Protein AF-A0A1V2Q4L8-F1 (afdb_monomer)

Sequence (290 aa):
MDIRDDDAEQLREWSAQSGPRANRAAMVLMAADGMPLTEVARRLRTTRSTVTAWCNRYRDEGVDGLRDRPRQGRPRVIHDVELVLRTLITSPNGQAWRRWSTRSLAGEVGTSNGSVARVWRRWRYRSDAPGEFQLPLTPPIPARIVDVVGIHTGRHRLVAVRTTGDPTVPSRRLPVVRTDAAATFVARVLARHGSALHLIGADAEVYEEPEVRALLDANPRLRAHVVTPDFDWLDVTTLALGIAKATPSPRHQHAVVATVCQFVDALRRRTTPVTWVQDTACAIPARRSA

Secondary structure (DSSP, 8-state):
-PPPTTTHHHHHHHHTS-SHHHHHHHHHHHHHTT--HHHHHHHTTS-HHHHHHHHHHHHHHGGGGGS------------HHHHHHHHHH--GGG-TTSPPPHHHHHHHHTS-HHHHHHHHHHTT--SSSGGG---SEESPPSS-EEEEEEEEESSSEEEEEEETT------S------S-HHHHHHHHHHHHH-S-EEEEESSSHHHHSHHHHHHHHH-TTEEEEEE-TTS-HHHHHHHHHHHHT--S-HHHHHHHHHHHHHHHHHHHT--S-EEEE--TT--PPP----

Nearest PDB structures (foldseek):
  1pdn-assembly1_C  TM=4.663E-01  e=2.333E-02  Drosophila melanogaster
  2lvs-assembly1_A  TM=4.110E-01  e=4.623E-02  Hyperthermus butylicus DSM 5456
  7svw-assembly1_B  TM=2.483E-01  e=1.513E-03  [Scytonema hofmanni] UTEX 2349
  4yrv-assembly1_A  TM=3.565E-01  e=3.642E+00  Nostoc sp. PCC 7120 = FACHB-418

Solvent-accessible surface area (backbone atoms only — not comparable to full-atom values): 16649 Å² total; per-residue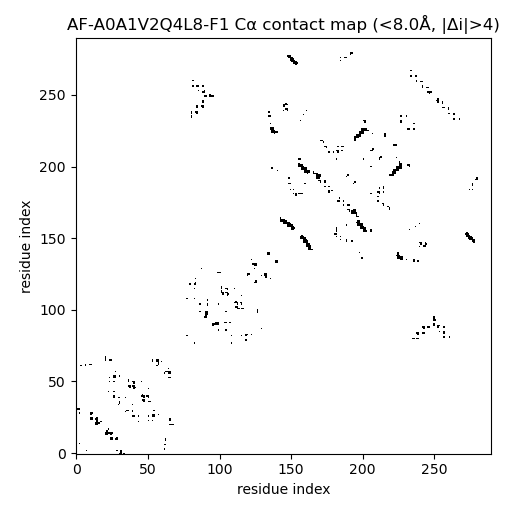 (Å²): 93,87,76,56,89,87,40,55,66,58,34,53,59,40,36,75,48,84,57,75,53,12,57,50,28,43,46,44,52,45,36,42,74,66,45,54,53,62,58,52,11,58,75,69,74,54,48,43,68,58,42,51,51,52,45,52,36,30,73,77,51,40,71,68,46,58,50,86,66,82,77,80,65,76,92,79,82,79,51,66,55,55,55,51,41,47,65,75,46,48,37,55,95,53,36,79,90,46,72,65,45,46,59,58,47,13,64,77,70,73,56,49,40,67,56,44,49,51,42,31,57,74,63,62,50,40,76,90,49,60,89,72,55,61,74,70,39,49,61,63,77,95,49,57,60,56,38,68,46,29,42,37,41,58,100,55,42,40,37,32,33,34,41,63,88,54,56,84,35,83,60,90,71,78,78,90,74,86,80,54,68,67,34,46,48,52,50,53,42,26,76,65,62,18,31,40,34,39,40,39,22,49,49,66,65,61,56,66,37,68,65,32,33,53,50,38,74,73,27,82,52,38,41,76,25,20,36,40,91,94,50,56,49,67,48,56,49,41,42,50,48,42,56,31,62,52,49,94,49,53,89,48,22,62,56,45,51,52,50,42,52,54,52,48,52,52,57,72,71,51,90,66,69,46,81,49,65,61,66,77,90,70,67,78,75,78,82,76,87,126

Foldseek 3Di:
DAADPVQVVVLVVLLPDDDQLVLLSQLQVCVNVVHDLCVSCVVSVHDSVVSVVSNVQCVVPNSVSSDDDDPPPDDDPPDLLLLVLCQQQAAQVRPPPHHDQLVSSCVVVVHHSVSSVVSCVLQVADSVCNVPRWAQKVVTDPFFWQDFFKWKDDPKTKTKTDGPPQDQAQQPDQPPDDDDPLLVLLSVQCNARNQQIEIEIQDCVSCVPPSNVVSCVSRVNYHYMYRDPSDGPLSSVLNSQSSNPRDSGNVCSVVSSVVSVVVSVVVVPDPDIDIDGDHPVPDPPPPDDD

Radius of gyration: 28.75 Å; Cα contacts (8 Å, |Δi|>4): 410; chains: 1; bounding box: 66×46×75 Å

Structure (mmCIF, N/CA/C/O backbone):
data_AF-A0A1V2Q4L8-F1
#
_entry.id   AF-A0A1V2Q4L8-F1
#
loop_
_atom_site.group_PDB
_atom_site.id
_atom_site.type_symbol
_atom_site.label_atom_id
_atom_site.label_alt_id
_atom_site.label_comp_id
_atom_site.label_asym_id
_atom_site.label_entity_id
_atom_site.label_seq_id
_atom_site.pdbx_PDB_ins_code
_atom_site.Cartn_x
_atom_site.Cartn_y
_atom_site.Cartn_z
_atom_site.occupancy
_atom_site.B_iso_or_equiv
_atom_site.auth_seq_id
_atom_site.auth_comp_id
_atom_site.auth_asym_id
_atom_site.auth_atom_id
_atom_site.pdbx_PDB_model_num
ATOM 1 N N . MET A 1 1 ? -44.729 -2.586 34.409 1.00 80.06 1 MET A N 1
ATOM 2 C CA . MET A 1 1 ? -44.150 -2.801 33.066 1.00 80.06 1 MET A CA 1
ATOM 3 C C . MET A 1 1 ? -44.604 -4.177 32.678 1.00 80.06 1 MET A C 1
ATOM 5 O O . MET A 1 1 ? -44.367 -5.079 33.466 1.00 80.06 1 MET A O 1
ATOM 9 N N . ASP A 1 2 ? -45.242 -4.328 31.528 1.00 85.62 2 ASP A N 1
ATOM 10 C CA . ASP A 1 2 ? -45.972 -5.563 31.259 1.00 85.62 2 ASP A CA 1
ATOM 11 C C . ASP A 1 2 ? -45.090 -6.559 30.503 1.00 85.62 2 ASP A C 1
ATOM 13 O O . ASP A 1 2 ? -44.264 -6.182 29.662 1.00 85.62 2 ASP A O 1
ATOM 17 N N . ILE A 1 3 ? -45.217 -7.832 30.867 1.00 88.19 3 ILE A N 1
ATOM 18 C CA . ILE A 1 3 ? -44.550 -8.947 30.196 1.00 88.19 3 ILE A CA 1
ATOM 19 C C . ILE A 1 3 ? -45.436 -9.362 29.018 1.00 88.19 3 ILE A C 1
ATOM 21 O O . ILE A 1 3 ? -46.650 -9.429 29.178 1.00 88.19 3 ILE A O 1
ATOM 25 N N . ARG A 1 4 ? -44.848 -9.606 27.839 1.00 87.69 4 ARG A N 1
ATOM 26 C CA . ARG A 1 4 ? -45.590 -10.116 26.680 1.00 87.69 4 ARG A CA 1
ATOM 27 C C . ARG A 1 4 ? -46.052 -11.539 26.996 1.00 87.69 4 ARG A C 1
ATOM 29 O O . ARG A 1 4 ? -45.279 -12.288 27.590 1.00 87.69 4 ARG A O 1
ATOM 36 N N . ASP A 1 5 ? -47.265 -11.909 26.600 1.00 77.75 5 ASP A N 1
ATOM 37 C CA . ASP A 1 5 ? -47.880 -13.182 27.011 1.00 77.75 5 ASP A CA 1
ATOM 38 C C . ASP A 1 5 ? -47.004 -14.411 26.684 1.00 77.75 5 ASP A C 1
ATOM 40 O O . ASP A 1 5 ? -46.882 -15.315 27.510 1.00 77.75 5 ASP A O 1
ATOM 44 N N . ASP A 1 6 ? -46.283 -14.380 25.557 1.00 84.75 6 ASP A N 1
ATOM 45 C CA . ASP A 1 6 ? -45.386 -15.459 25.108 1.00 84.75 6 ASP A CA 1
ATOM 46 C C . ASP A 1 6 ? -44.020 -15.501 25.836 1.00 84.75 6 ASP A C 1
ATOM 48 O O . ASP A 1 6 ? -43.299 -16.499 25.778 1.00 84.75 6 ASP A O 1
ATOM 52 N N . ASP A 1 7 ? -43.640 -14.434 26.548 1.00 89.44 7 ASP A N 1
ATOM 53 C CA . ASP A 1 7 ? -42.289 -14.259 27.105 1.00 89.44 7 ASP A CA 1
ATOM 54 C C . ASP A 1 7 ? -42.172 -14.753 28.562 1.00 89.44 7 ASP A C 1
ATOM 56 O O . ASP A 1 7 ? -41.069 -14.991 29.067 1.00 89.44 7 ASP A O 1
ATOM 60 N N . ALA A 1 8 ? -43.297 -14.913 29.268 1.00 87.62 8 ALA A N 1
ATOM 61 C CA . ALA A 1 8 ? -43.316 -15.137 30.715 1.00 87.62 8 ALA A CA 1
ATOM 62 C C . ALA A 1 8 ? -42.666 -16.463 31.146 1.00 87.62 8 ALA A C 1
ATOM 64 O O . ALA A 1 8 ? -41.944 -16.506 32.146 1.00 87.62 8 ALA A O 1
ATOM 65 N N . GLU A 1 9 ? -42.915 -17.551 30.417 1.00 88.69 9 GLU A N 1
ATOM 66 C CA . GLU A 1 9 ? -42.320 -18.862 30.705 1.00 88.69 9 GLU A CA 1
ATOM 67 C C . GLU A 1 9 ? -40.806 -18.849 30.454 1.00 88.69 9 GLU A C 1
ATOM 69 O O . GLU A 1 9 ? -40.021 -19.228 31.327 1.00 88.69 9 GLU A O 1
ATOM 74 N N . GLN A 1 10 ? -40.388 -18.286 29.318 1.00 90.50 10 GLN A N 1
ATOM 75 C CA . GLN A 1 10 ? -38.982 -18.189 28.934 1.00 90.50 10 GLN A CA 1
ATOM 76 C C . GLN A 1 10 ? -38.167 -17.305 29.893 1.00 90.50 10 GLN A C 1
ATOM 78 O O . GLN A 1 10 ? -37.035 -17.645 30.244 1.00 90.50 10 GLN A O 1
ATOM 83 N N . LEU A 1 11 ? -38.728 -16.188 30.370 1.00 92.50 11 LEU A N 1
ATOM 84 C CA . LEU A 1 11 ? -38.070 -15.339 31.366 1.00 92.50 11 LEU A CA 1
ATOM 85 C C . LEU A 1 11 ? -37.849 -16.079 32.690 1.00 92.50 11 LEU A C 1
ATOM 87 O O . LEU A 1 11 ? -36.770 -15.957 33.278 1.00 92.50 11 LEU A O 1
ATOM 91 N N . ARG A 1 12 ? -38.836 -16.859 33.154 1.00 92.31 12 ARG A N 1
ATOM 92 C CA . ARG A 1 12 ? -38.702 -17.669 34.376 1.00 92.31 12 ARG A CA 1
ATOM 93 C C . ARG A 1 12 ? -37.615 -18.722 34.211 1.00 92.31 12 ARG A C 1
ATOM 95 O O . ARG A 1 12 ? -36.722 -18.790 35.056 1.00 92.31 12 ARG A O 1
ATOM 102 N N . GLU A 1 13 ? -37.628 -19.453 33.098 1.00 91.06 13 GLU A N 1
ATOM 103 C CA . GLU A 1 13 ? -36.606 -20.449 32.768 1.00 91.06 13 GLU A CA 1
ATOM 104 C C . GLU A 1 13 ? -35.195 -19.836 32.751 1.00 91.06 13 GLU A C 1
ATOM 106 O O . GLU A 1 13 ? -34.271 -20.355 33.379 1.00 91.06 13 GLU A O 1
ATOM 111 N N . TRP A 1 14 ? -35.013 -18.695 32.080 1.00 92.12 14 TRP A N 1
ATOM 112 C CA . TRP A 1 14 ? -33.711 -18.032 32.000 1.00 92.12 14 TRP A CA 1
ATOM 113 C C . TRP A 1 14 ? -33.253 -17.486 33.347 1.00 92.12 14 TRP A C 1
ATOM 115 O O . TRP A 1 14 ? -32.060 -17.538 33.640 1.00 92.12 14 TRP A O 1
ATOM 125 N N . SER A 1 15 ? -34.174 -16.970 34.165 1.00 92.81 15 SER A N 1
ATOM 126 C CA . SER A 1 15 ? -33.858 -16.435 35.494 1.00 92.81 15 SER A CA 1
ATOM 127 C C . SER A 1 15 ? -33.392 -17.507 36.486 1.00 92.81 15 SER A C 1
ATOM 129 O O . SER A 1 15 ? -32.618 -17.193 37.386 1.00 92.81 15 SER A O 1
ATOM 131 N N . ALA A 1 16 ? -33.805 -18.765 36.294 1.00 89.62 16 ALA A N 1
ATOM 132 C CA . ALA A 1 16 ? -33.404 -19.899 37.128 1.00 89.62 16 ALA A CA 1
ATOM 133 C C . ALA A 1 16 ? -31.977 -20.404 36.830 1.00 89.62 16 ALA A C 1
ATOM 135 O O . ALA A 1 16 ? -31.420 -21.200 37.586 1.00 89.62 16 ALA A O 1
ATOM 136 N N . GLN A 1 17 ? -31.375 -19.954 35.726 1.00 88.19 17 GLN A N 1
ATOM 137 C CA . GLN A 1 17 ? -30.017 -20.317 35.322 1.00 88.19 17 GLN A CA 1
ATOM 138 C C . GLN A 1 17 ? -28.973 -19.405 35.989 1.00 88.19 17 GLN A C 1
ATOM 140 O O . GLN A 1 17 ? -29.285 -18.435 36.672 1.00 88.19 17 GLN A O 1
ATOM 145 N N . SER A 1 18 ? -27.689 -19.696 35.772 1.00 82.88 18 SER A N 1
ATOM 146 C CA . SER A 1 18 ? -26.585 -18.831 36.205 1.00 82.88 18 SER A CA 1
ATOM 147 C C . SER A 1 18 ? -26.053 -17.969 35.057 1.00 82.88 18 SER A C 1
ATOM 149 O O . SER A 1 18 ? -25.989 -18.404 33.909 1.00 82.88 18 SER A O 1
ATOM 151 N N . GLY A 1 19 ? -25.610 -16.748 35.372 1.00 85.75 19 GLY A N 1
ATOM 152 C CA . GLY A 1 19 ? -24.854 -15.890 34.455 1.00 85.75 19 GLY A CA 1
ATOM 153 C C . GLY A 1 19 ? -25.577 -14.619 33.984 1.00 85.75 19 GLY A C 1
ATOM 154 O O . GLY A 1 19 ? -26.663 -14.282 34.457 1.00 85.75 19 GLY A O 1
ATOM 155 N N . PRO A 1 20 ? -24.970 -13.864 33.047 1.00 85.25 20 PRO A N 1
ATOM 156 C CA . PRO A 1 20 ? -25.445 -12.533 32.665 1.00 85.25 20 PRO A CA 1
ATOM 157 C C . PRO A 1 20 ? -26.864 -12.504 32.089 1.00 85.25 20 PRO A C 1
ATOM 159 O O . PRO A 1 20 ? -27.596 -11.551 32.341 1.00 85.25 20 PRO A O 1
ATOM 162 N N . ARG A 1 21 ? -27.267 -13.538 31.340 1.00 91.12 21 ARG A N 1
ATOM 163 C CA . ARG A 1 21 ? -28.624 -13.655 30.782 1.00 91.12 21 ARG A CA 1
ATOM 164 C C . ARG A 1 21 ? -29.675 -13.875 31.873 1.00 91.12 21 ARG A C 1
ATOM 166 O O . ARG A 1 21 ? -30.724 -13.241 31.817 1.00 91.12 21 ARG A O 1
ATOM 173 N N . ALA A 1 22 ? -29.362 -14.684 32.884 1.00 92.12 22 ALA A N 1
ATOM 174 C CA . ALA A 1 22 ? -30.241 -14.899 34.031 1.00 92.12 22 ALA A CA 1
ATOM 175 C C . ALA A 1 22 ? -30.485 -13.598 34.803 1.00 92.12 22 ALA A C 1
ATOM 177 O O . ALA A 1 22 ? -31.629 -13.245 35.080 1.00 92.12 22 ALA A O 1
ATOM 178 N N . ASN A 1 23 ? -29.427 -12.809 35.027 1.00 92.44 23 ASN A N 1
ATOM 179 C CA . ASN A 1 23 ? -29.552 -11.490 35.652 1.00 92.44 23 ASN A CA 1
ATOM 180 C C . ASN A 1 23 ? -30.446 -10.540 34.841 1.00 92.44 23 ASN A C 1
ATOM 182 O O . ASN A 1 23 ? -31.226 -9.798 35.427 1.00 92.44 23 ASN A O 1
ATOM 186 N N . ARG A 1 24 ? -30.362 -10.552 33.504 1.00 95.69 24 ARG A N 1
ATOM 187 C CA . ARG A 1 24 ? -31.216 -9.717 32.637 1.00 95.69 24 ARG A CA 1
ATOM 188 C C . ARG A 1 24 ? -32.685 -10.138 32.700 1.00 95.69 24 ARG A C 1
ATOM 190 O O . ARG A 1 24 ? -33.546 -9.272 32.796 1.00 95.69 24 ARG A O 1
ATOM 197 N N . ALA A 1 25 ? -32.964 -11.442 32.685 1.00 95.06 25 ALA A N 1
ATOM 198 C CA . ALA A 1 25 ? -34.323 -11.963 32.835 1.00 95.06 25 ALA A CA 1
ATOM 199 C C . ALA A 1 25 ? -34.907 -11.611 34.215 1.00 95.06 25 ALA A C 1
ATOM 201 O O . ALA A 1 25 ? -36.023 -11.104 34.304 1.00 95.06 25 ALA A O 1
ATOM 202 N N . ALA A 1 26 ? -34.112 -11.763 35.280 1.00 94.62 26 ALA A N 1
ATOM 203 C CA . ALA A 1 26 ? -34.496 -11.372 36.634 1.00 94.62 26 ALA A CA 1
ATOM 204 C C . ALA A 1 26 ? -34.793 -9.866 36.760 1.00 94.62 26 ALA A C 1
ATOM 206 O O . ALA A 1 26 ? -35.733 -9.493 37.457 1.00 94.62 26 ALA A O 1
ATOM 207 N N . MET A 1 27 ? -34.044 -8.995 36.063 1.00 97.00 27 MET A N 1
ATOM 208 C CA . MET A 1 27 ? -34.338 -7.553 36.027 1.00 97.00 27 MET A CA 1
ATOM 209 C C . MET A 1 27 ? -35.746 -7.273 35.497 1.00 97.00 27 MET A C 1
ATOM 211 O O . MET A 1 27 ? -36.461 -6.469 36.089 1.00 97.00 27 MET A O 1
ATOM 215 N N . VAL A 1 28 ? -36.132 -7.927 34.395 1.00 96.38 28 VAL A N 1
ATOM 216 C CA . VAL A 1 28 ? -37.441 -7.733 33.756 1.00 96.38 28 VAL A CA 1
ATOM 217 C C . VAL A 1 28 ? -38.565 -8.280 34.630 1.00 96.38 28 VAL A C 1
ATOM 219 O O . VAL A 1 28 ? -39.537 -7.565 34.852 1.00 96.38 28 VAL A O 1
ATOM 222 N N . LEU A 1 29 ? -38.408 -9.488 35.185 1.00 95.31 29 LEU A N 1
ATOM 223 C CA . LEU A 1 29 ? -39.401 -10.098 36.079 1.00 95.31 29 LEU A CA 1
ATOM 224 C C . LEU A 1 29 ? -39.656 -9.232 37.320 1.00 95.31 29 LEU A C 1
ATOM 226 O O . LEU A 1 29 ? -40.792 -8.861 37.586 1.00 95.31 29 LEU A O 1
ATOM 230 N N . MET A 1 30 ? -38.600 -8.812 38.028 1.00 95.12 30 MET A N 1
ATOM 231 C CA . MET A 1 30 ? -38.765 -7.977 39.225 1.00 95.12 30 MET A CA 1
ATOM 232 C C . MET A 1 30 ? -39.378 -6.607 38.896 1.00 95.12 30 MET A C 1
ATOM 234 O O . MET A 1 30 ? -40.173 -6.084 39.673 1.00 95.12 30 MET A O 1
ATOM 238 N N . ALA A 1 31 ? -39.025 -6.012 37.751 1.00 94.31 31 ALA A N 1
ATOM 239 C CA . ALA A 1 31 ? -39.617 -4.748 37.314 1.00 94.31 31 ALA A CA 1
ATOM 240 C C . ALA A 1 31 ? -41.096 -4.898 36.906 1.00 94.31 31 ALA A C 1
ATOM 242 O O . ALA A 1 31 ? -41.872 -3.947 37.046 1.00 94.31 31 ALA A O 1
ATOM 243 N N . ALA A 1 32 ? -41.486 -6.069 36.397 1.00 93.62 32 ALA A N 1
ATOM 244 C CA . ALA A 1 32 ? -42.869 -6.398 36.075 1.00 93.62 32 ALA A CA 1
ATOM 245 C C . ALA A 1 32 ? -43.717 -6.625 37.332 1.00 93.62 32 ALA A C 1
ATOM 247 O O . ALA A 1 32 ? -44.829 -6.111 37.397 1.00 93.62 32 ALA A O 1
ATOM 248 N N . ASP A 1 33 ? -43.136 -7.228 38.373 1.00 92.62 33 ASP A N 1
ATOM 249 C CA . ASP A 1 33 ? -43.740 -7.385 39.708 1.00 92.62 33 ASP A CA 1
ATOM 250 C C . ASP A 1 33 ? -43.888 -6.053 40.481 1.00 92.62 33 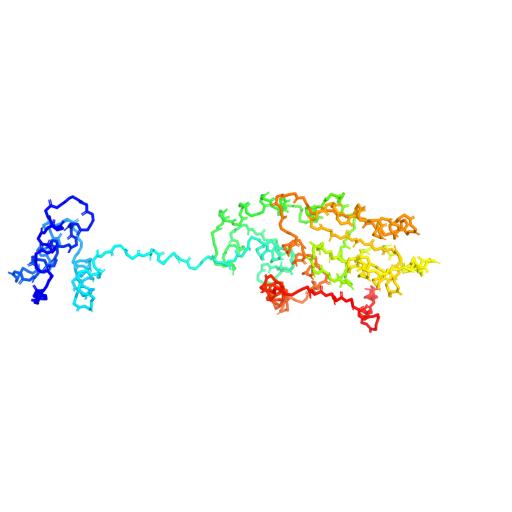ASP A C 1
ATOM 252 O O . ASP A 1 33 ? -44.197 -6.030 41.672 1.00 92.62 33 ASP A O 1
ATOM 256 N N . GLY A 1 34 ? -43.637 -4.913 39.828 1.00 92.44 34 GLY A N 1
ATOM 257 C CA . GLY A 1 34 ? -43.796 -3.579 40.407 1.00 92.44 34 GLY A CA 1
ATOM 258 C C . GLY A 1 34 ? -42.626 -3.121 41.281 1.00 92.44 34 GLY A C 1
ATOM 259 O O . GLY A 1 34 ? -42.712 -2.069 41.916 1.00 92.44 34 GLY A O 1
ATOM 260 N N . MET A 1 35 ? -41.510 -3.859 41.312 1.00 96.06 35 MET A N 1
ATOM 261 C CA . MET A 1 35 ? -40.345 -3.462 42.098 1.00 96.06 35 MET A CA 1
ATOM 262 C C . MET A 1 35 ? -39.681 -2.200 41.522 1.00 96.06 35 MET A C 1
ATOM 264 O O . MET A 1 35 ? -39.377 -2.146 40.325 1.00 96.06 35 MET A O 1
ATOM 268 N N . PRO A 1 36 ? -39.348 -1.198 42.360 1.00 95.81 36 PRO A N 1
ATOM 269 C CA . PRO A 1 36 ? -38.579 -0.041 41.913 1.00 95.81 36 PRO A CA 1
ATOM 270 C C . PRO A 1 36 ? -37.221 -0.454 41.327 1.00 95.81 36 PRO A C 1
ATOM 272 O O . PRO A 1 36 ? -36.475 -1.212 41.945 1.00 95.81 36 PRO A O 1
ATOM 275 N N . LEU A 1 37 ? -36.837 0.096 40.167 1.00 93.88 37 LEU A N 1
ATOM 276 C CA . LEU A 1 37 ? -35.593 -0.288 39.468 1.00 93.88 37 LEU A CA 1
ATOM 277 C C . LEU A 1 37 ? -34.316 -0.080 40.308 1.00 93.88 37 LEU A C 1
ATOM 279 O O . LEU A 1 37 ? -33.303 -0.739 40.081 1.00 93.88 37 LEU A O 1
ATOM 283 N N . THR A 1 38 ? -34.345 0.844 41.272 1.00 94.12 38 THR A N 1
ATOM 284 C CA . THR A 1 38 ? -33.271 1.056 42.257 1.00 94.12 38 THR A CA 1
ATOM 285 C C . THR A 1 38 ? -33.103 -0.134 43.197 1.00 94.12 38 THR A C 1
ATOM 287 O O . THR A 1 38 ? -31.977 -0.532 43.488 1.00 94.12 38 THR A O 1
ATOM 290 N N . GLU A 1 39 ? -34.209 -0.729 43.634 1.00 95.62 39 GLU A N 1
ATOM 291 C CA . GLU A 1 39 ? -34.230 -1.906 44.501 1.00 95.62 39 GLU A CA 1
ATOM 292 C C . GLU A 1 39 ? -33.842 -3.172 43.723 1.00 95.62 39 GLU A C 1
ATOM 294 O O . GLU A 1 39 ? -33.034 -3.968 44.206 1.00 95.62 39 GLU A O 1
ATOM 299 N N . VAL A 1 40 ? -34.302 -3.303 42.471 1.00 96.62 40 VAL A N 1
ATOM 300 C CA . VAL A 1 40 ? -33.847 -4.359 41.5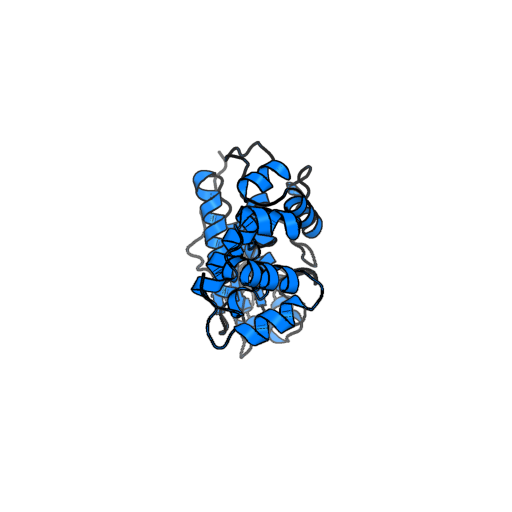45 1.00 96.62 40 VAL A CA 1
ATOM 301 C C . VAL A 1 40 ? -32.326 -4.309 41.375 1.00 96.62 40 VAL A C 1
ATOM 303 O O . VAL A 1 40 ? -31.639 -5.325 41.503 1.00 96.62 40 VAL A O 1
ATOM 306 N N . ALA A 1 41 ? -31.777 -3.113 41.141 1.00 95.31 41 ALA A N 1
ATOM 307 C CA . ALA A 1 41 ? -30.340 -2.918 40.985 1.00 95.31 41 ALA A CA 1
ATOM 308 C C . ALA A 1 41 ? -29.559 -3.334 42.239 1.00 95.31 41 ALA A C 1
ATOM 310 O O . ALA A 1 41 ? -28.533 -4.007 42.128 1.00 95.31 41 ALA A O 1
ATOM 311 N N . ARG A 1 42 ? -30.067 -2.988 43.429 1.00 95.31 42 ARG A N 1
ATOM 312 C CA . ARG A 1 42 ? -29.465 -3.362 44.713 1.00 95.31 42 ARG A CA 1
ATOM 313 C C . ARG A 1 42 ? -29.430 -4.879 44.902 1.00 95.31 42 ARG A C 1
ATOM 315 O O . ARG A 1 42 ? -28.377 -5.421 45.236 1.00 95.31 42 ARG A O 1
ATOM 322 N N . ARG A 1 43 ? -30.549 -5.571 44.657 1.00 95.44 43 ARG A N 1
ATOM 323 C CA . ARG A 1 43 ? -30.655 -7.035 44.802 1.00 95.44 43 ARG A CA 1
ATOM 324 C C . ARG A 1 43 ? -29.728 -7.786 43.853 1.00 95.44 43 ARG A C 1
ATOM 326 O O . ARG A 1 43 ? -29.072 -8.736 44.268 1.00 95.44 43 ARG A O 1
ATOM 333 N N . LEU A 1 44 ? -29.627 -7.321 42.609 1.00 93.56 44 LEU A N 1
ATOM 334 C CA . LEU A 1 44 ? -28.791 -7.937 41.575 1.00 93.56 44 LEU A CA 1
ATOM 335 C C . LEU A 1 44 ? -27.349 -7.402 41.549 1.00 93.56 44 LEU A C 1
ATOM 337 O O . LEU A 1 44 ? -26.596 -7.726 40.633 1.00 93.56 44 LEU A O 1
ATOM 341 N N . ARG A 1 45 ? -26.957 -6.583 42.539 1.00 93.00 45 ARG A N 1
ATOM 342 C CA . ARG A 1 45 ? -25.618 -5.976 42.661 1.00 93.00 45 ARG A CA 1
ATOM 343 C C . ARG A 1 45 ? -25.154 -5.293 41.366 1.00 93.00 45 ARG A C 1
ATOM 345 O O . ARG A 1 45 ? -24.031 -5.485 40.905 1.00 93.00 45 ARG A O 1
ATOM 352 N N . THR A 1 46 ? -26.033 -4.494 40.769 1.00 93.44 46 THR A N 1
ATOM 353 C CA . THR A 1 46 ? -25.781 -3.727 39.542 1.00 93.44 46 THR A CA 1
ATOM 354 C C . THR A 1 46 ? -26.191 -2.259 39.719 1.00 93.44 46 THR A C 1
ATOM 356 O O . THR A 1 46 ? -26.487 -1.812 40.824 1.00 93.44 46 THR A O 1
ATOM 359 N N . THR A 1 47 ? -26.202 -1.475 38.641 1.00 92.56 47 THR A N 1
ATOM 360 C CA . THR A 1 47 ? -26.627 -0.070 38.663 1.00 92.56 47 THR A CA 1
ATOM 361 C C . THR A 1 47 ? -28.067 0.092 38.182 1.00 92.56 47 THR A C 1
ATOM 363 O O . THR A 1 47 ? -28.519 -0.619 37.283 1.00 92.56 47 THR A O 1
ATOM 366 N N . ARG A 1 48 ? -28.776 1.106 38.700 1.00 94.69 48 ARG A N 1
ATOM 367 C CA . ARG A 1 48 ? -30.106 1.496 38.194 1.00 94.69 48 ARG A CA 1
ATOM 368 C C . ARG A 1 48 ? -30.083 1.732 36.679 1.00 94.69 48 ARG A C 1
ATOM 370 O O . ARG A 1 48 ? -30.995 1.299 35.992 1.00 94.69 48 ARG A O 1
ATOM 377 N N . SER A 1 49 ? -29.034 2.376 36.155 1.00 81.88 49 SER A N 1
ATOM 378 C CA . SER A 1 49 ? -28.877 2.622 34.713 1.00 81.88 49 SER A CA 1
ATOM 379 C C . SER A 1 49 ? -28.822 1.333 33.890 1.00 81.88 49 SER A C 1
ATOM 381 O O . SER A 1 49 ? -29.415 1.277 32.816 1.00 81.88 49 SER A O 1
ATOM 383 N N . THR A 1 50 ? -28.177 0.285 34.409 1.00 89.12 50 THR A N 1
ATOM 384 C CA . THR A 1 50 ? -28.121 -1.034 33.767 1.00 89.12 50 THR A CA 1
ATOM 385 C C . THR A 1 50 ? -29.499 -1.687 33.742 1.00 89.12 50 THR A C 1
ATOM 387 O O . THR A 1 50 ? -29.931 -2.148 32.689 1.00 89.12 50 THR A O 1
ATOM 390 N N . VAL A 1 51 ? -30.220 -1.664 34.868 1.00 95.25 51 VAL A N 1
ATOM 391 C CA . VAL A 1 51 ? -31.590 -2.199 34.949 1.00 95.25 51 VAL A CA 1
ATOM 392 C C . VAL A 1 51 ? -32.519 -1.458 33.986 1.00 95.25 51 VAL A C 1
ATOM 394 O O . VAL A 1 51 ? -33.221 -2.096 33.204 1.00 95.25 51 VAL A O 1
ATOM 397 N N . THR A 1 52 ? -32.479 -0.121 33.975 1.00 92.75 52 THR A N 1
ATOM 398 C CA . THR A 1 52 ? -33.263 0.704 33.044 1.00 92.75 52 THR A CA 1
ATOM 399 C C . THR A 1 52 ? -32.966 0.347 31.590 1.00 92.75 52 THR A C 1
ATOM 401 O O . THR A 1 52 ? -33.897 0.182 30.807 1.00 92.75 52 THR A O 1
ATOM 404 N N . ALA A 1 53 ? -31.690 0.197 31.223 1.00 89.38 53 ALA A N 1
ATOM 405 C CA . ALA A 1 53 ? -31.294 -0.124 29.855 1.00 89.38 53 ALA A CA 1
ATOM 406 C C . ALA A 1 53 ? -31.842 -1.484 29.392 1.00 89.38 53 ALA A C 1
ATOM 408 O O . ALA A 1 53 ? -32.372 -1.579 28.287 1.00 89.38 53 ALA A O 1
ATOM 409 N N . TRP A 1 54 ? -31.757 -2.520 30.232 1.00 94.75 54 TRP A N 1
ATOM 410 C CA . TRP A 1 54 ? -32.281 -3.846 29.891 1.00 94.75 54 TRP A CA 1
ATOM 411 C C . TRP A 1 54 ? -33.808 -3.894 29.877 1.00 94.75 54 TRP A C 1
ATOM 413 O O . TRP A 1 54 ? -34.375 -4.494 28.970 1.00 94.75 54 TRP A O 1
ATOM 423 N N . CYS A 1 55 ? -34.475 -3.207 30.808 1.00 94.50 55 CYS A N 1
ATOM 424 C CA . CYS A 1 55 ? -35.934 -3.102 30.798 1.00 94.50 55 CYS A CA 1
ATOM 425 C C . CYS A 1 55 ? -36.432 -2.366 29.549 1.00 94.50 55 CYS A C 1
ATOM 427 O O . CYS A 1 55 ? -37.367 -2.829 28.911 1.00 94.50 55 CYS A O 1
ATOM 429 N N . ASN A 1 56 ? -35.797 -1.250 29.168 1.00 91.94 56 ASN A N 1
ATOM 430 C CA . ASN A 1 56 ? -36.132 -0.538 27.931 1.00 91.94 56 ASN A CA 1
ATOM 431 C C . ASN A 1 56 ? -35.969 -1.456 26.717 1.00 91.94 56 ASN A C 1
ATOM 433 O O . ASN A 1 56 ? -36.906 -1.618 25.947 1.00 91.94 56 ASN A O 1
ATOM 437 N N . ARG A 1 57 ? -34.823 -2.138 26.618 1.00 90.56 57 ARG A N 1
ATOM 438 C CA . ARG A 1 57 ? -34.544 -3.057 25.514 1.00 90.56 57 ARG A CA 1
ATOM 439 C C . ARG A 1 57 ? -35.559 -4.197 25.420 1.00 90.56 57 ARG A C 1
ATOM 441 O O . ARG A 1 57 ? -35.943 -4.564 24.319 1.00 90.56 57 ARG A O 1
ATOM 448 N N . TYR A 1 58 ? -36.012 -4.737 26.548 1.00 93.81 58 TYR A N 1
ATOM 449 C CA . TYR A 1 58 ? -37.084 -5.730 26.546 1.00 93.81 58 TYR A CA 1
ATOM 450 C C . TYR A 1 58 ? -38.421 -5.145 26.075 1.00 93.81 58 TYR A C 1
ATOM 452 O O . TYR A 1 58 ? -39.143 -5.818 25.349 1.00 93.81 58 TYR A O 1
ATOM 460 N N . ARG A 1 59 ? -38.779 -3.903 26.441 1.00 92.12 59 ARG A N 1
ATOM 461 C CA . ARG A 1 59 ? -40.026 -3.305 25.919 1.00 92.12 59 ARG A CA 1
ATOM 462 C C . ARG A 1 59 ? -39.994 -3.218 24.399 1.00 92.12 59 ARG A C 1
ATOM 464 O O . ARG A 1 59 ? -40.991 -3.547 23.757 1.00 92.12 59 ARG A O 1
ATOM 471 N N . ASP A 1 60 ? -38.841 -2.844 23.855 1.00 87.12 60 ASP A N 1
ATOM 472 C CA . ASP A 1 60 ? -38.646 -2.674 22.419 1.00 87.12 60 ASP A CA 1
ATOM 473 C C . ASP A 1 60 ? -38.637 -4.033 21.688 1.00 87.12 60 ASP A C 1
ATOM 475 O O . ASP A 1 60 ? -39.333 -4.220 20.692 1.00 87.12 60 ASP A O 1
ATOM 479 N N . GLU A 1 61 ? -37.906 -5.024 22.207 1.00 87.81 61 GLU A N 1
ATOM 480 C CA . GLU A 1 61 ? -37.520 -6.230 21.451 1.00 87.81 61 GLU A CA 1
ATOM 481 C C . GLU A 1 61 ? -37.976 -7.561 22.077 1.00 87.81 61 GLU A C 1
ATOM 483 O O . GLU A 1 61 ? -37.710 -8.619 21.515 1.00 87.81 61 GLU A O 1
ATOM 488 N N . GLY A 1 62 ? -38.655 -7.543 23.225 1.00 92.00 62 GLY A N 1
ATOM 489 C CA . GLY A 1 62 ? -39.035 -8.749 23.971 1.00 92.00 62 GLY A CA 1
ATOM 490 C C . GLY A 1 62 ? -37.826 -9.534 24.494 1.00 92.00 62 GLY A C 1
ATOM 491 O O . GLY A 1 62 ? -36.744 -8.978 24.730 1.00 92.00 62 GLY A O 1
ATOM 492 N N . VAL A 1 63 ? -37.992 -10.846 24.665 1.00 90.94 63 VAL A N 1
ATOM 493 C CA . VAL A 1 63 ? -36.923 -11.778 25.086 1.00 90.94 63 VAL A CA 1
ATOM 494 C C . VAL A 1 63 ? -35.681 -11.765 24.186 1.00 90.94 63 VAL A C 1
ATOM 496 O O . VAL A 1 63 ? -34.566 -11.951 24.687 1.00 90.94 63 VAL A O 1
ATOM 499 N N . ASP A 1 64 ? -35.823 -11.475 22.890 1.00 85.94 64 ASP A N 1
ATOM 500 C CA . ASP A 1 64 ? -34.689 -11.338 21.964 1.00 85.94 64 ASP A CA 1
ATOM 501 C C . ASP A 1 64 ? -33.751 -10.199 22.367 1.00 85.94 64 ASP A C 1
ATOM 503 O O . ASP A 1 64 ? -32.524 -10.337 22.305 1.00 85.94 64 ASP A O 1
ATOM 507 N N . GLY A 1 65 ? -34.315 -9.115 22.901 1.00 87.12 65 GLY A N 1
ATOM 508 C CA . GLY A 1 65 ? -33.562 -7.984 23.428 1.00 87.12 65 GLY A CA 1
ATOM 509 C C . GLY A 1 65 ? -32.662 -8.340 24.613 1.00 87.12 65 GLY A C 1
ATOM 510 O O . GLY A 1 65 ? -31.706 -7.620 24.899 1.00 87.12 65 GLY A O 1
ATOM 511 N N . LEU A 1 66 ? -32.909 -9.452 25.309 1.00 90.69 66 LEU A N 1
ATOM 512 C CA . LEU A 1 66 ? -32.105 -9.876 26.461 1.00 90.69 66 LEU A CA 1
ATOM 513 C C . LEU A 1 66 ? -30.935 -10.795 26.079 1.00 90.69 66 LEU A C 1
ATOM 515 O O . LEU A 1 66 ? -30.047 -11.049 26.909 1.00 90.69 66 LEU A O 1
ATOM 519 N N . ARG A 1 67 ? -30.896 -11.270 24.829 1.00 85.06 67 ARG A N 1
ATOM 520 C CA . ARG A 1 67 ? -29.802 -12.091 24.302 1.00 85.06 67 ARG A CA 1
ATOM 521 C C . ARG A 1 67 ? -28.541 -11.251 24.113 1.00 85.06 67 ARG A C 1
ATOM 523 O O . ARG A 1 67 ? -28.572 -10.021 24.021 1.00 85.06 67 ARG A O 1
ATOM 530 N N . ASP A 1 68 ? -27.391 -11.918 24.100 1.00 70.31 68 ASP A N 1
ATOM 531 C CA . ASP A 1 68 ? -26.158 -11.249 23.705 1.00 70.31 68 ASP A CA 1
ATOM 532 C C . ASP A 1 68 ? -26.269 -10.868 22.234 1.00 70.31 68 ASP A C 1
ATOM 534 O O . ASP A 1 68 ? -26.340 -11.726 21.356 1.00 70.31 68 ASP A O 1
ATOM 538 N N . ARG A 1 69 ? -26.270 -9.565 21.957 1.00 60.69 69 ARG A N 1
ATOM 539 C CA . ARG A 1 69 ? -26.060 -9.110 20.589 1.00 60.69 69 ARG A CA 1
ATOM 540 C C . ARG A 1 69 ? -24.619 -9.405 20.189 1.00 60.69 69 ARG A C 1
ATOM 542 O O . ARG A 1 69 ? -23.729 -9.324 21.047 1.00 60.69 69 ARG A O 1
ATOM 549 N N . PRO A 1 70 ? -24.360 -9.652 18.893 1.00 51.44 70 PRO A N 1
ATOM 550 C CA . PRO A 1 70 ? -23.011 -9.553 18.367 1.00 51.44 70 PRO A CA 1
ATOM 551 C C . PRO A 1 70 ? -22.433 -8.230 18.864 1.00 51.44 70 PRO A C 1
ATOM 553 O O . PRO A 1 70 ? -23.028 -7.171 18.644 1.00 51.44 70 PRO A O 1
ATOM 556 N N . ARG A 1 71 ? -21.331 -8.285 19.620 1.00 46.72 71 ARG A N 1
ATOM 557 C CA . ARG A 1 71 ? -20.656 -7.068 20.072 1.00 46.72 71 ARG A CA 1
ATOM 558 C C . ARG A 1 71 ? -20.367 -6.256 18.815 1.00 46.72 71 ARG A C 1
ATOM 560 O O . ARG A 1 71 ? -19.559 -6.685 17.995 1.00 46.72 71 ARG A O 1
ATOM 567 N N . GLN A 1 72 ? -21.005 -5.099 18.665 1.00 38.38 72 GLN A N 1
ATOM 568 C CA . GLN A 1 72 ? -20.544 -4.106 17.708 1.00 38.38 72 GLN A CA 1
ATOM 569 C C . GLN A 1 72 ? -19.208 -3.600 18.247 1.00 38.38 72 GLN A C 1
ATOM 571 O O . GLN A 1 72 ? -19.146 -2.695 19.079 1.00 38.38 72 GLN A O 1
ATOM 576 N N . GLY A 1 73 ? -18.129 -4.289 17.877 1.00 43.38 73 GLY A N 1
ATOM 577 C CA . GLY A 1 73 ? -16.784 -3.823 18.154 1.00 43.38 73 GLY A CA 1
ATOM 578 C C . GLY A 1 73 ? -16.635 -2.398 17.623 1.00 43.38 73 GLY A C 1
ATOM 579 O O . GLY A 1 73 ? -17.161 -2.069 16.560 1.00 43.38 73 GLY A O 1
ATOM 580 N N . ARG A 1 74 ? -15.924 -1.553 18.379 1.00 33.72 74 ARG A N 1
ATOM 581 C CA . ARG A 1 74 ? -15.454 -0.225 17.952 1.00 33.72 74 ARG A CA 1
ATOM 582 C C . ARG A 1 74 ? -14.993 -0.296 16.488 1.00 33.72 74 ARG A C 1
ATOM 584 O O . ARG A 1 74 ? -14.232 -1.223 16.202 1.00 33.72 74 ARG A O 1
ATOM 591 N N . PRO A 1 75 ? -15.374 0.641 15.595 1.00 39.06 75 PRO A N 1
ATOM 592 C CA . PRO A 1 75 ? -14.923 0.590 14.210 1.00 39.06 75 PRO A CA 1
ATOM 593 C C . PRO A 1 75 ? -13.398 0.467 14.195 1.00 39.06 75 PRO A C 1
ATOM 595 O O . PRO A 1 75 ? -12.691 1.327 14.720 1.00 39.06 75 PRO A O 1
ATOM 598 N N . ARG A 1 76 ? -12.879 -0.644 13.678 1.00 44.16 76 ARG A N 1
ATOM 599 C CA . ARG A 1 76 ? -11.448 -0.850 13.465 1.00 44.16 76 ARG A CA 1
ATOM 600 C C . ARG A 1 76 ? -11.268 -1.267 12.026 1.00 44.16 76 ARG A C 1
ATOM 602 O O . ARG A 1 76 ? -11.303 -2.454 11.738 1.00 44.16 76 ARG A O 1
ATOM 609 N N . VAL A 1 77 ? -11.059 -0.298 11.143 1.00 53.84 77 VAL A N 1
ATOM 610 C CA . VAL A 1 77 ? -10.556 -0.594 9.800 1.00 53.84 77 VAL A CA 1
ATOM 611 C C . VAL A 1 77 ? -9.655 0.544 9.321 1.00 53.84 77 VAL A C 1
ATOM 613 O O . VAL A 1 77 ? -9.898 1.152 8.295 1.00 53.84 77 VAL A O 1
ATOM 616 N N . ILE A 1 78 ? -8.615 0.875 10.087 1.00 61.72 78 ILE A N 1
ATOM 617 C CA . ILE A 1 78 ? -7.424 1.436 9.442 1.00 61.72 78 ILE A CA 1
ATOM 618 C C . ILE A 1 78 ? -6.513 0.243 9.255 1.00 61.72 78 ILE A C 1
ATOM 620 O O . ILE A 1 78 ? -6.041 -0.342 10.235 1.00 61.72 78 ILE A O 1
ATOM 624 N N . HIS A 1 79 ? -6.385 -0.184 8.002 1.00 81.56 79 HIS A N 1
ATOM 625 C CA . HIS A 1 79 ? -5.554 -1.320 7.639 1.00 81.56 79 HIS A CA 1
ATOM 626 C C . HIS A 1 79 ? -4.102 -1.033 8.038 1.00 81.56 79 HIS A C 1
ATOM 628 O O . HIS A 1 79 ? -3.649 0.113 7.973 1.00 81.56 79 HIS A O 1
ATOM 634 N N . ASP A 1 80 ? -3.359 -2.068 8.447 1.00 92.12 80 ASP A N 1
ATOM 635 C CA . ASP A 1 80 ? -1.948 -1.934 8.834 1.00 92.12 80 ASP A CA 1
ATOM 636 C C . ASP A 1 80 ? -1.153 -1.172 7.746 1.00 92.12 80 ASP A C 1
ATOM 638 O O . ASP A 1 80 ? -0.338 -0.308 8.068 1.00 92.12 80 ASP A O 1
ATOM 642 N N . VAL A 1 81 ? -1.461 -1.407 6.463 1.00 93.62 81 VAL A N 1
ATOM 643 C CA . VAL A 1 81 ? -0.843 -0.701 5.332 1.00 93.62 81 VAL A CA 1
ATOM 644 C C . VAL A 1 81 ? -1.158 0.795 5.275 1.00 93.62 81 VAL A C 1
ATOM 646 O O . VAL A 1 81 ? -0.269 1.578 4.959 1.00 93.62 81 VAL A O 1
ATOM 649 N N . GLU A 1 82 ? -2.373 1.233 5.615 1.00 93.50 82 GLU A N 1
ATOM 650 C CA . GLU A 1 82 ? -2.716 2.661 5.621 1.00 93.50 82 GLU A CA 1
ATOM 651 C C . GLU A 1 82 ? -1.909 3.392 6.699 1.00 93.50 82 GLU A C 1
ATOM 653 O O . GLU A 1 82 ? -1.405 4.493 6.476 1.00 93.50 82 GLU A O 1
ATOM 658 N N . LEU A 1 83 ? -1.728 2.757 7.860 1.00 94.88 83 LEU A N 1
ATOM 659 C CA . LEU A 1 83 ? -0.907 3.298 8.938 1.00 94.88 83 LEU A CA 1
ATOM 660 C C . LEU A 1 83 ? 0.552 3.458 8.494 1.00 94.88 83 LEU A C 1
ATOM 662 O O . LEU A 1 83 ? 1.161 4.504 8.740 1.00 94.88 83 LEU A O 1
ATOM 666 N N . VAL A 1 84 ? 1.115 2.448 7.826 1.00 95.56 84 VAL A N 1
ATOM 667 C CA . VAL A 1 84 ? 2.475 2.519 7.266 1.00 95.56 84 VAL A CA 1
ATOM 668 C C . VAL A 1 84 ? 2.551 3.589 6.190 1.00 95.56 84 VAL A C 1
ATOM 670 O O . VAL A 1 84 ? 3.442 4.429 6.241 1.00 95.56 84 VAL A O 1
ATOM 673 N N . LEU A 1 85 ? 1.590 3.635 5.269 1.00 95.25 85 LEU A N 1
ATOM 674 C CA . LEU A 1 85 ? 1.563 4.636 4.215 1.00 95.25 85 LEU A CA 1
ATOM 675 C C . LEU A 1 85 ? 1.564 6.051 4.804 1.00 95.25 85 LEU A C 1
ATOM 677 O O . LEU A 1 85 ? 2.417 6.861 4.447 1.00 95.25 85 LEU A O 1
ATOM 681 N N . ARG A 1 86 ? 0.684 6.329 5.774 1.00 94.12 86 ARG A N 1
ATOM 682 C CA . ARG A 1 86 ? 0.667 7.608 6.500 1.00 94.12 86 ARG A CA 1
ATOM 683 C C . ARG A 1 86 ? 2.017 7.910 7.144 1.00 94.12 86 ARG A C 1
ATOM 685 O O . ARG A 1 86 ? 2.514 9.021 7.023 1.00 94.12 86 ARG A O 1
ATOM 692 N N . THR A 1 87 ? 2.633 6.909 7.768 1.00 94.25 87 THR A N 1
ATOM 693 C CA . THR A 1 87 ? 3.966 7.048 8.371 1.00 94.25 87 THR A CA 1
ATOM 694 C C . THR A 1 87 ? 5.012 7.509 7.350 1.00 94.25 87 THR A C 1
ATOM 696 O O . THR A 1 87 ? 5.851 8.342 7.681 1.00 94.25 87 THR A O 1
ATOM 699 N N . LEU A 1 88 ? 4.962 6.975 6.127 1.00 92.56 88 LEU A N 1
ATOM 700 C CA . LEU A 1 88 ? 5.977 7.201 5.097 1.00 92.56 88 LEU A CA 1
ATOM 701 C C . LEU A 1 88 ? 5.795 8.506 4.317 1.00 92.56 88 LEU A C 1
ATOM 703 O O . LEU A 1 88 ? 6.790 9.080 3.878 1.00 92.56 88 LEU A O 1
ATOM 707 N N . ILE A 1 89 ? 4.553 8.955 4.097 1.00 91.19 89 ILE A N 1
ATOM 708 C CA . ILE A 1 89 ? 4.279 10.066 3.166 1.00 91.19 89 ILE A CA 1
ATOM 709 C C . ILE A 1 89 ? 3.635 11.296 3.805 1.00 91.19 89 ILE A C 1
ATOM 711 O O . ILE A 1 89 ? 3.426 12.288 3.107 1.00 91.19 89 ILE A O 1
ATOM 715 N N . THR A 1 90 ? 3.326 11.260 5.104 1.00 90.06 90 THR A N 1
ATOM 716 C CA . THR A 1 90 ? 2.808 12.420 5.846 1.00 90.06 90 THR A CA 1
ATOM 717 C C . THR A 1 90 ? 3.726 12.805 7.004 1.00 90.06 90 THR A C 1
ATOM 719 O O . THR A 1 90 ? 4.661 12.084 7.355 1.00 90.06 90 THR A O 1
ATOM 722 N N . SER A 1 91 ? 3.475 13.960 7.623 1.00 86.38 91 SER A N 1
ATOM 723 C CA . SER A 1 91 ? 4.248 14.435 8.777 1.00 86.38 91 SER A CA 1
ATOM 724 C C . SER A 1 91 ? 3.344 14.946 9.906 1.00 86.38 91 SER A C 1
ATOM 726 O O . SER A 1 91 ? 2.258 15.461 9.617 1.00 86.38 91 SER A O 1
ATOM 728 N N . PRO A 1 92 ? 3.773 14.862 11.184 1.00 84.38 92 PRO A N 1
ATOM 729 C CA . PRO A 1 92 ? 2.983 15.329 12.323 1.00 84.38 92 PRO A CA 1
ATOM 730 C C . PRO A 1 92 ? 2.585 16.797 12.173 1.00 84.38 92 PRO A C 1
ATOM 732 O O . PRO A 1 92 ? 3.455 17.657 12.022 1.00 84.38 92 PRO A O 1
ATOM 735 N N . ASN A 1 93 ? 1.283 17.094 12.224 1.00 77.06 93 ASN A N 1
ATOM 736 C CA . ASN A 1 93 ? 0.727 18.442 12.028 1.00 77.06 93 ASN A CA 1
ATOM 737 C C . ASN A 1 93 ? 1.203 19.126 10.727 1.00 77.06 93 ASN A C 1
ATOM 739 O O . ASN A 1 93 ? 1.337 20.348 10.678 1.00 77.06 93 ASN A O 1
ATOM 743 N N . GLY A 1 94 ? 1.547 18.345 9.696 1.00 73.12 94 GLY A N 1
ATOM 744 C CA . GLY A 1 94 ? 2.117 18.841 8.443 1.00 73.12 94 GLY A CA 1
ATOM 745 C C . GLY A 1 94 ? 3.531 19.429 8.558 1.00 73.12 94 GLY A C 1
ATOM 746 O O . GLY A 1 94 ? 4.000 20.092 7.635 1.00 73.12 94 GLY A O 1
ATOM 747 N N . GLN A 1 95 ? 4.226 19.205 9.675 1.00 77.12 95 GLN A N 1
ATOM 748 C CA . GLN A 1 95 ? 5.575 19.715 9.915 1.00 77.12 95 GLN A CA 1
ATOM 749 C C . GLN A 1 95 ? 6.611 18.689 9.450 1.00 77.12 95 GLN A C 1
ATOM 751 O O . GLN A 1 95 ? 6.956 17.777 10.196 1.00 77.12 95 GLN A O 1
ATOM 756 N N . ALA A 1 96 ? 7.129 18.854 8.229 1.00 71.25 96 ALA A N 1
ATOM 757 C CA . ALA A 1 96 ? 8.039 17.898 7.578 1.00 71.25 96 ALA A CA 1
ATOM 758 C C . ALA A 1 96 ? 9.334 17.587 8.359 1.00 71.25 96 ALA A C 1
ATOM 760 O O . ALA A 1 96 ? 9.941 16.539 8.162 1.00 71.25 96 ALA A O 1
ATOM 761 N N . TRP A 1 97 ? 9.757 18.479 9.258 1.00 71.81 97 TRP A N 1
ATOM 762 C CA . TRP A 1 97 ? 10.933 18.290 10.114 1.00 71.81 97 TRP A CA 1
ATOM 763 C C . TRP A 1 97 ? 10.650 17.443 11.365 1.00 71.81 97 TRP A C 1
ATOM 765 O O . TRP A 1 97 ? 11.584 16.965 12.012 1.00 71.81 97 TRP A O 1
ATOM 775 N N . ARG A 1 98 ? 9.377 17.244 11.735 1.00 80.06 98 ARG A N 1
ATOM 776 C CA . ARG A 1 98 ? 8.994 16.391 12.865 1.00 80.06 98 ARG A CA 1
ATOM 777 C C . ARG A 1 98 ? 8.875 14.944 12.416 1.00 80.06 98 ARG A C 1
ATOM 779 O O . ARG A 1 98 ? 8.288 14.637 11.385 1.00 80.06 98 ARG A O 1
ATOM 786 N N . ARG A 1 99 ? 9.359 14.036 13.259 1.00 84.75 99 ARG A N 1
ATOM 787 C CA . ARG A 1 99 ? 9.184 12.594 13.066 1.00 84.75 99 ARG A CA 1
ATOM 788 C C . ARG A 1 99 ? 7.913 12.119 13.753 1.00 84.75 99 ARG A C 1
ATOM 790 O O . ARG A 1 99 ? 7.555 12.611 14.827 1.00 84.75 99 ARG A O 1
ATOM 797 N N . TRP A 1 100 ? 7.247 11.133 13.159 1.00 91.44 100 TRP A N 1
ATOM 798 C CA . TRP A 1 100 ? 6.176 10.424 13.846 1.00 91.44 100 TRP A CA 1
ATOM 799 C C . TRP A 1 100 ? 6.729 9.731 15.093 1.00 91.44 100 TRP A C 1
ATOM 801 O O . TRP A 1 100 ? 7.727 9.017 15.038 1.00 91.44 100 TRP A O 1
ATOM 811 N N . SER A 1 101 ? 6.046 9.925 16.217 1.00 91.19 101 SER A N 1
ATOM 812 C CA . SER A 1 101 ? 6.127 9.029 17.365 1.00 91.19 101 SER A CA 1
ATOM 813 C C . SER A 1 101 ? 4.925 8.092 17.318 1.00 91.19 101 SER A C 1
ATOM 815 O O . SER A 1 101 ? 3.899 8.423 16.715 1.00 91.19 101 SER A O 1
ATOM 817 N N . THR A 1 102 ? 4.999 6.954 18.008 1.00 93.81 102 THR A N 1
ATOM 818 C CA . THR A 1 102 ? 3.843 6.051 18.120 1.00 93.81 102 THR A CA 1
ATOM 819 C C . THR A 1 102 ? 2.619 6.761 18.697 1.00 93.81 102 THR A C 1
ATOM 821 O O . THR A 1 102 ? 1.502 6.460 18.293 1.00 93.81 102 THR A O 1
ATOM 824 N N . ARG A 1 103 ? 2.824 7.736 19.596 1.00 91.44 103 ARG A N 1
ATOM 825 C CA . ARG A 1 103 ? 1.753 8.521 20.226 1.00 91.44 103 ARG A CA 1
ATOM 826 C C . ARG A 1 103 ? 1.135 9.546 19.291 1.00 91.44 103 ARG A C 1
ATOM 828 O O . ARG A 1 103 ? -0.084 9.629 19.204 1.00 91.44 103 ARG A O 1
ATOM 835 N N . SER A 1 104 ? 1.967 10.315 18.593 1.00 92.38 104 SER A N 1
ATOM 836 C CA . SER A 1 104 ? 1.465 11.339 17.678 1.00 92.38 104 SER A CA 1
ATOM 837 C C . SER A 1 104 ? 0.737 10.713 16.492 1.00 92.38 104 SER A C 1
ATOM 839 O O . SER A 1 104 ? -0.337 11.187 16.143 1.00 92.38 104 SER A O 1
ATOM 841 N N . LEU A 1 105 ? 1.250 9.610 15.932 1.00 92.56 105 LEU A N 1
ATOM 842 C CA . LEU A 1 105 ? 0.564 8.919 14.838 1.00 92.56 105 LEU A CA 1
ATOM 843 C C . LEU A 1 105 ? -0.733 8.256 15.312 1.00 92.56 105 LEU A C 1
ATOM 845 O O . LEU A 1 105 ? -1.735 8.297 14.611 1.00 92.56 105 LEU A O 1
ATOM 849 N N . ALA A 1 106 ? -0.746 7.677 16.514 1.00 91.88 106 ALA A N 1
ATOM 850 C CA . ALA A 1 106 ? -1.964 7.113 17.088 1.00 91.88 106 ALA A CA 1
ATOM 851 C C . ALA A 1 106 ? -3.053 8.173 17.304 1.00 91.88 106 ALA A C 1
ATOM 853 O O . ALA A 1 106 ? -4.213 7.904 16.995 1.00 91.88 106 ALA A O 1
ATOM 854 N N . GLY A 1 107 ? -2.676 9.359 17.795 1.00 88.69 107 GLY A N 1
ATOM 855 C CA . GLY A 1 107 ? -3.582 10.497 17.953 1.00 88.69 107 GLY A CA 1
ATOM 856 C C . GLY A 1 107 ? -4.147 10.987 16.620 1.00 88.69 107 GLY A C 1
ATOM 857 O O . GLY A 1 107 ? -5.353 11.173 16.515 1.00 88.69 107 GLY A O 1
ATOM 858 N N . GLU A 1 108 ? -3.298 11.103 15.596 1.00 87.00 108 GLU A N 1
ATOM 859 C CA . GLU A 1 108 ? -3.695 11.492 14.234 1.00 87.00 108 GLU A CA 1
ATOM 860 C C . GLU A 1 108 ? -4.693 10.505 13.608 1.00 87.00 108 GLU A C 1
ATOM 862 O O . GLU A 1 108 ? -5.661 10.885 12.959 1.00 87.00 108 GLU A O 1
ATOM 867 N N . VAL A 1 109 ? -4.433 9.212 13.788 1.00 86.38 109 VAL A N 1
ATOM 868 C CA . VAL A 1 109 ? -5.141 8.119 13.108 1.00 86.38 109 VAL A CA 1
ATOM 869 C C . VAL A 1 109 ? -6.353 7.631 13.918 1.00 86.38 109 VAL A C 1
ATOM 871 O O . VAL A 1 109 ? -7.182 6.881 13.413 1.00 86.38 109 VAL A O 1
ATOM 874 N N . GLY A 1 110 ? -6.485 8.032 15.186 1.00 86.38 110 GLY A N 1
ATOM 875 C CA . GLY A 1 110 ? -7.562 7.574 16.068 1.00 86.38 110 GLY A CA 1
ATOM 876 C C . GLY A 1 110 ? -7.404 6.119 16.539 1.00 86.38 110 GLY A C 1
ATOM 877 O O . GLY A 1 110 ? -8.395 5.422 16.765 1.00 86.38 110 GLY A O 1
ATOM 878 N N . THR A 1 111 ? -6.165 5.640 16.697 1.00 89.31 111 THR A N 1
ATOM 879 C CA . THR A 1 111 ? -5.842 4.276 17.165 1.00 89.31 111 THR A CA 1
ATOM 880 C C . THR A 1 111 ? -5.027 4.294 18.466 1.00 89.31 111 THR A C 1
ATOM 882 O O . THR A 1 111 ? -4.826 5.341 19.070 1.00 89.31 111 THR A O 1
ATOM 885 N N . SER A 1 112 ? -4.575 3.133 18.955 1.00 91.06 112 SER A N 1
ATOM 886 C CA . SER A 1 112 ? -3.703 3.056 20.135 1.00 91.06 112 SER A CA 1
ATOM 887 C C . SER A 1 112 ? -2.219 3.049 19.761 1.00 91.06 112 SER A C 1
ATOM 889 O O . SER A 1 112 ? -1.819 2.435 18.771 1.00 91.06 112 SER A O 1
ATOM 891 N N . ASN A 1 113 ? -1.376 3.632 20.618 1.00 93.62 113 ASN A N 1
ATOM 892 C CA . ASN A 1 113 ? 0.089 3.634 20.458 1.00 93.62 113 ASN A CA 1
ATOM 893 C C . ASN A 1 113 ? 0.657 2.213 20.303 1.00 93.62 113 ASN A C 1
ATOM 895 O O . ASN A 1 113 ? 1.573 1.988 19.518 1.00 93.62 113 ASN A O 1
ATOM 899 N N . GLY A 1 114 ? 0.093 1.241 21.033 1.00 94.19 114 GLY A N 1
ATOM 900 C CA . GLY A 1 114 ? 0.473 -0.170 20.925 1.00 94.19 114 GLY A CA 1
ATOM 901 C C . GLY A 1 114 ? 0.121 -0.782 19.566 1.00 94.19 114 GLY A C 1
ATOM 902 O O . GLY A 1 114 ? 0.876 -1.606 19.056 1.00 94.19 114 GLY A O 1
ATOM 903 N N . SER A 1 115 ? -0.977 -0.339 18.942 1.00 93.81 115 SER A N 1
ATOM 904 C CA . SER A 1 115 ? -1.324 -0.750 17.577 1.00 93.81 115 SER A CA 1
ATOM 905 C C . SER A 1 115 ? -0.307 -0.203 16.580 1.00 93.81 115 SER A C 1
ATOM 907 O O . SER A 1 115 ? 0.227 -0.980 15.799 1.00 93.81 115 SER A O 1
ATOM 909 N N . VAL A 1 116 ? 0.046 1.085 16.672 1.00 95.50 116 VAL A N 1
ATOM 910 C CA . VAL A 1 116 ? 1.107 1.691 15.844 1.00 95.50 116 VAL A CA 1
ATOM 911 C C . VAL A 1 116 ? 2.429 0.936 15.999 1.00 95.50 116 VAL A C 1
ATOM 913 O O . VAL A 1 116 ? 3.016 0.513 15.008 1.00 95.50 116 VAL A O 1
ATOM 916 N N . ALA A 1 117 ? 2.872 0.700 17.238 1.00 96.12 117 ALA A N 1
ATOM 917 C CA . ALA A 1 117 ? 4.128 0.005 17.517 1.00 96.12 117 ALA A CA 1
ATOM 918 C C . ALA A 1 117 ? 4.154 -1.426 16.950 1.00 96.12 117 ALA A C 1
ATOM 920 O O . ALA A 1 117 ? 5.170 -1.863 16.410 1.00 96.12 117 ALA A O 1
ATOM 921 N N . ARG A 1 118 ? 3.033 -2.156 17.047 1.00 95.62 118 ARG A N 1
ATOM 922 C CA . ARG A 1 118 ? 2.874 -3.492 16.454 1.00 95.62 118 ARG A CA 1
ATOM 923 C C . ARG A 1 118 ? 3.012 -3.441 14.932 1.00 95.62 118 ARG A C 1
ATOM 925 O O . ARG A 1 118 ? 3.735 -4.263 14.377 1.00 95.62 118 ARG A O 1
ATOM 932 N N . VAL A 1 119 ? 2.339 -2.494 14.276 1.00 95.50 119 VAL A N 1
ATOM 933 C CA . VAL A 1 119 ? 2.388 -2.342 12.815 1.00 95.50 119 VAL A CA 1
ATOM 934 C C . VAL A 1 119 ? 3.793 -1.977 12.350 1.00 95.50 119 VAL A C 1
ATOM 936 O O . VAL A 1 119 ? 4.325 -2.644 11.469 1.00 95.50 119 VAL A O 1
ATOM 939 N N . TRP A 1 120 ? 4.431 -0.986 12.976 1.00 96.50 120 TRP A N 1
ATOM 940 C CA . TRP A 1 120 ? 5.807 -0.609 12.644 1.00 96.50 120 TRP A CA 1
ATOM 941 C C . TRP A 1 120 ? 6.776 -1.781 12.793 1.00 96.50 120 TRP A C 1
ATOM 943 O O . TRP A 1 120 ? 7.574 -2.014 11.893 1.00 96.50 120 TRP A O 1
ATOM 953 N N . ARG A 1 121 ? 6.657 -2.579 13.865 1.00 95.69 121 ARG A N 1
ATOM 954 C CA . ARG A 1 121 ? 7.477 -3.786 14.043 1.00 95.69 121 ARG A CA 1
ATOM 955 C C . ARG A 1 121 ? 7.241 -4.811 12.935 1.00 95.69 121 ARG A C 1
ATOM 957 O O . ARG A 1 121 ? 8.213 -5.325 12.393 1.00 95.69 121 ARG A O 1
ATOM 964 N N . ARG A 1 122 ? 5.977 -5.092 12.592 1.00 95.06 122 ARG A N 1
ATOM 965 C CA . ARG A 1 122 ? 5.624 -6.027 11.510 1.00 95.06 122 ARG A CA 1
ATOM 966 C C . ARG A 1 122 ? 6.274 -5.599 10.196 1.00 95.06 122 ARG A C 1
ATOM 968 O O . ARG A 1 122 ? 6.946 -6.403 9.571 1.00 95.06 122 ARG A O 1
ATOM 975 N N . TRP A 1 123 ? 6.129 -4.328 9.831 1.00 95.75 123 TRP A N 1
ATOM 976 C CA . TRP A 1 123 ? 6.661 -3.754 8.592 1.00 95.75 123 TRP A CA 1
ATOM 977 C C . TRP A 1 123 ? 8.136 -3.342 8.670 1.00 95.75 123 TRP A C 1
ATOM 979 O O . TRP A 1 123 ? 8.642 -2.723 7.739 1.00 95.75 123 TRP A O 1
ATOM 989 N N . ARG A 1 124 ? 8.832 -3.660 9.771 1.00 94.75 124 ARG A N 1
ATOM 990 C CA . ARG A 1 124 ? 10.243 -3.306 10.011 1.00 94.75 124 ARG A CA 1
ATOM 991 C C . ARG A 1 124 ? 10.535 -1.803 9.872 1.00 94.75 124 ARG A C 1
ATOM 993 O O . ARG A 1 124 ? 11.660 -1.408 9.582 1.00 94.75 124 ARG A O 1
ATOM 1000 N N . TYR A 1 125 ? 9.534 -0.956 10.104 1.00 95.00 125 TYR A N 1
ATOM 1001 C CA . TYR A 1 125 ? 9.712 0.490 10.113 1.00 95.00 125 TYR A CA 1
ATOM 1002 C C . TYR A 1 125 ? 10.378 0.943 11.413 1.00 95.00 125 TYR A C 1
ATOM 1004 O O . TYR A 1 125 ? 9.954 0.586 12.517 1.00 95.00 125 TYR A O 1
ATOM 1012 N N . ARG A 1 126 ? 11.391 1.796 11.262 1.00 90.12 126 ARG A N 1
ATOM 1013 C CA . ARG A 1 126 ? 12.179 2.388 12.340 1.00 90.12 126 ARG A CA 1
ATOM 1014 C C . ARG A 1 126 ? 12.022 3.904 12.330 1.00 90.12 126 ARG A C 1
ATOM 1016 O O . ARG A 1 126 ? 12.420 4.568 11.380 1.00 90.12 126 ARG A O 1
ATOM 1023 N N . SER A 1 127 ? 11.455 4.479 13.391 1.00 87.75 127 SER A N 1
ATOM 1024 C CA . SER A 1 127 ? 11.252 5.937 13.484 1.00 87.75 127 SER A CA 1
ATOM 1025 C C . SER A 1 127 ? 12.549 6.730 13.673 1.00 87.75 127 SER A C 1
ATOM 1027 O O . SER A 1 127 ? 12.615 7.920 13.363 1.00 87.75 127 SER A O 1
ATOM 1029 N N . ASP A 1 128 ? 13.576 6.092 14.224 1.00 86.50 128 ASP A N 1
ATOM 1030 C CA . ASP A 1 128 ? 14.926 6.631 14.381 1.00 86.50 128 ASP A CA 1
ATOM 1031 C C . ASP A 1 128 ? 15.711 6.631 13.059 1.00 86.50 128 ASP A C 1
ATOM 1033 O O . ASP A 1 128 ? 16.501 7.549 12.831 1.00 86.50 128 ASP A O 1
ATOM 1037 N N . ALA A 1 129 ? 15.411 5.691 12.159 1.00 87.56 129 ALA A N 1
ATOM 1038 C CA . ALA A 1 129 ? 16.032 5.555 10.842 1.00 87.56 129 ALA A CA 1
ATOM 1039 C C . ALA A 1 129 ? 14.984 5.374 9.716 1.00 87.56 129 ALA A C 1
ATOM 1041 O O . ALA A 1 129 ? 14.946 4.338 9.054 1.00 87.56 129 ALA A O 1
ATOM 1042 N N . PRO A 1 130 ? 14.118 6.375 9.457 1.00 84.69 130 PRO A N 1
ATOM 1043 C CA . PRO A 1 130 ? 13.004 6.228 8.513 1.00 84.69 130 PRO A CA 1
ATOM 1044 C C . PRO A 1 130 ? 13.455 5.991 7.064 1.00 84.69 130 PRO A C 1
ATOM 1046 O O . PRO A 1 130 ? 12.731 5.371 6.290 1.00 84.69 130 PRO A O 1
ATOM 1049 N N . GLY A 1 131 ? 14.654 6.460 6.696 1.00 84.75 131 GLY A N 1
ATOM 1050 C CA . GLY A 1 131 ? 15.234 6.259 5.364 1.00 84.75 131 GLY A CA 1
ATOM 1051 C C . GLY A 1 131 ? 15.677 4.821 5.074 1.00 84.75 131 GLY A C 1
ATOM 1052 O O . GLY A 1 131 ? 15.924 4.501 3.918 1.00 84.75 131 GLY A O 1
ATOM 1053 N N . GLU A 1 132 ? 15.754 3.957 6.090 1.00 88.06 132 GLU A N 1
ATOM 1054 C CA . GLU A 1 132 ? 16.106 2.536 5.937 1.00 88.06 132 GLU A CA 1
ATOM 1055 C C . GLU A 1 132 ? 14.893 1.655 5.604 1.00 88.06 132 GLU A C 1
ATOM 1057 O O . GLU A 1 132 ? 15.045 0.452 5.397 1.00 88.06 132 GLU A O 1
ATOM 1062 N N . PHE A 1 133 ? 13.680 2.217 5.565 1.00 92.69 133 PHE A N 1
ATOM 1063 C CA . PHE A 1 133 ? 12.489 1.440 5.250 1.00 92.69 133 PHE A CA 1
ATOM 1064 C C . PHE A 1 133 ? 12.575 0.847 3.837 1.00 92.69 133 PHE A C 1
ATOM 1066 O O . PHE A 1 133 ? 12.742 1.565 2.850 1.00 92.69 133 PHE A O 1
ATOM 1073 N N . GLN A 1 134 ? 12.386 -0.467 3.746 1.00 93.38 134 GLN A N 1
ATOM 1074 C CA . GLN A 1 134 ? 12.317 -1.203 2.491 1.00 93.38 134 GLN A CA 1
ATOM 1075 C C . GLN A 1 134 ? 10.984 -1.933 2.396 1.00 93.38 134 GLN A C 1
ATOM 1077 O O . GLN A 1 134 ? 10.473 -2.461 3.386 1.00 93.38 134 GLN A O 1
ATOM 1082 N N . LEU A 1 135 ? 10.433 -1.990 1.183 1.00 95.94 135 LEU A N 1
ATOM 1083 C CA . LEU A 1 135 ? 9.292 -2.857 0.919 1.00 95.94 135 LEU A CA 1
ATOM 1084 C C . LEU A 1 135 ? 9.692 -4.322 1.163 1.00 95.94 135 LEU A C 1
ATOM 1086 O O . LEU A 1 135 ? 10.826 -4.695 0.853 1.00 95.94 135 LEU A O 1
ATOM 1090 N N . PRO A 1 136 ? 8.777 -5.156 1.687 1.00 95.75 136 PRO A N 1
ATOM 1091 C CA . PRO A 1 136 ? 9.049 -6.554 2.004 1.00 95.75 136 PRO A CA 1
ATOM 1092 C C . PRO A 1 136 ? 9.092 -7.395 0.719 1.00 95.75 136 PRO A C 1
ATOM 1094 O O . PRO A 1 136 ? 8.139 -8.087 0.364 1.00 95.75 136 PRO A O 1
ATOM 1097 N N . LEU A 1 137 ? 10.203 -7.279 -0.007 1.00 97.69 137 LEU A N 1
ATOM 1098 C CA . LEU A 1 137 ? 10.432 -7.868 -1.323 1.00 97.69 137 LEU A CA 1
ATOM 1099 C C . LEU A 1 137 ? 11.668 -8.766 -1.314 1.00 97.69 137 LEU A C 1
ATOM 1101 O O . LEU A 1 137 ? 12.652 -8.476 -0.636 1.00 97.69 137 LEU A O 1
ATOM 1105 N N . THR A 1 138 ? 11.633 -9.832 -2.109 1.00 96.19 138 THR A N 1
ATOM 1106 C CA . THR A 1 138 ? 12.779 -10.706 -2.378 1.00 96.19 138 THR A CA 1
ATOM 1107 C C . THR A 1 138 ? 13.002 -10.834 -3.889 1.00 96.19 138 THR A C 1
ATOM 1109 O O . THR A 1 138 ? 12.091 -11.277 -4.588 1.00 96.19 138 THR A O 1
ATOM 1112 N N . PRO A 1 139 ? 14.187 -10.456 -4.408 1.00 96.56 139 PRO A N 1
ATOM 1113 C CA . PRO A 1 139 ? 15.194 -9.613 -3.746 1.00 96.56 139 PRO A CA 1
ATOM 1114 C C . PRO A 1 139 ? 14.635 -8.212 -3.403 1.00 96.56 139 PRO A C 1
ATOM 1116 O O . PRO A 1 139 ? 13.614 -7.811 -3.966 1.00 96.56 139 PRO A O 1
ATOM 1119 N N . PRO A 1 140 ? 15.269 -7.434 -2.507 1.00 95.75 140 PRO A N 1
ATOM 1120 C CA . PRO A 1 140 ? 14.853 -6.057 -2.247 1.00 95.75 140 PRO A CA 1
ATOM 1121 C C . PRO A 1 140 ? 15.113 -5.152 -3.461 1.00 95.75 140 PRO A C 1
ATOM 1123 O O . PRO A 1 140 ? 16.009 -5.400 -4.270 1.00 95.75 140 PRO A O 1
ATOM 1126 N N . ILE A 1 141 ? 14.344 -4.067 -3.578 1.00 94.25 141 ILE A N 1
ATOM 1127 C CA . ILE A 1 141 ? 14.610 -3.016 -4.568 1.00 94.25 141 ILE A CA 1
ATOM 1128 C C . ILE A 1 141 ? 15.681 -2.073 -3.989 1.00 94.25 141 ILE A C 1
ATOM 1130 O O . ILE A 1 141 ? 15.462 -1.507 -2.918 1.00 94.25 141 ILE A O 1
ATOM 1134 N N . PRO A 1 142 ? 16.825 -1.868 -4.671 1.00 87.19 142 PRO A N 1
ATOM 1135 C CA . PRO A 1 142 ? 17.967 -1.130 -4.118 1.00 87.19 142 PRO A CA 1
ATOM 1136 C C . PRO A 1 142 ? 17.815 0.398 -4.186 1.00 87.19 142 PRO A C 1
ATOM 1138 O O . PRO A 1 142 ? 18.702 1.129 -3.753 1.00 87.19 142 PRO A O 1
ATOM 1141 N N . ALA A 1 143 ? 16.726 0.890 -4.772 1.00 90.62 143 ALA A N 1
ATOM 1142 C CA . ALA A 1 143 ? 16.519 2.291 -5.100 1.00 90.62 143 ALA A CA 1
ATOM 1143 C C . ALA A 1 143 ? 15.088 2.735 -4.773 1.00 90.62 143 ALA A C 1
ATOM 1145 O O . ALA A 1 143 ? 14.169 1.927 -4.621 1.00 90.62 143 ALA A O 1
ATOM 1146 N N . ARG A 1 144 ? 14.882 4.049 -4.668 1.00 91.31 144 ARG A N 1
ATOM 1147 C CA . ARG A 1 144 ? 13.573 4.612 -4.333 1.00 91.31 144 ARG A CA 1
ATOM 1148 C C . ARG A 1 144 ? 12.625 4.484 -5.522 1.00 91.31 144 ARG A C 1
ATOM 1150 O O . ARG A 1 144 ? 12.971 4.900 -6.623 1.00 91.31 144 ARG A O 1
ATOM 1157 N N . ILE A 1 145 ? 11.407 4.002 -5.279 1.00 94.19 145 ILE A N 1
ATOM 1158 C CA . ILE A 1 145 ? 10.324 4.014 -6.272 1.00 94.19 145 ILE A CA 1
ATOM 1159 C C . ILE A 1 145 ? 9.941 5.463 -6.592 1.00 94.19 145 ILE A C 1
ATOM 1161 O O . ILE A 1 145 ? 9.659 6.252 -5.688 1.00 94.19 145 ILE A O 1
ATOM 1165 N N . VAL A 1 146 ? 9.930 5.799 -7.880 1.00 92.56 146 VAL A N 1
ATOM 1166 C CA . VAL A 1 146 ? 9.558 7.130 -8.389 1.00 92.56 146 VAL A CA 1
ATOM 1167 C C . VAL A 1 146 ? 8.264 7.117 -9.185 1.00 92.56 146 VAL A C 1
ATOM 1169 O O . VAL A 1 146 ? 7.609 8.150 -9.269 1.00 92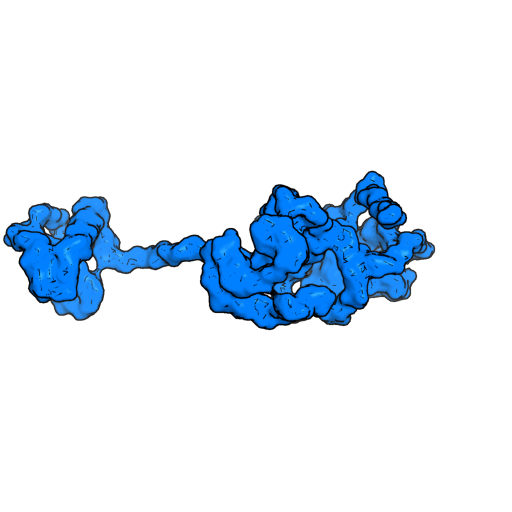.56 146 VAL A O 1
ATOM 1172 N N . ASP A 1 147 ? 7.890 5.972 -9.758 1.00 92.31 147 ASP A N 1
ATOM 1173 C CA . ASP A 1 147 ? 6.646 5.850 -10.510 1.00 92.31 147 ASP A CA 1
ATOM 1174 C C . ASP A 1 147 ? 6.115 4.415 -10.509 1.00 92.31 147 ASP A C 1
ATOM 1176 O O . ASP A 1 147 ? 6.883 3.454 -10.405 1.00 92.31 147 ASP A O 1
ATOM 1180 N N . VAL A 1 148 ? 4.800 4.287 -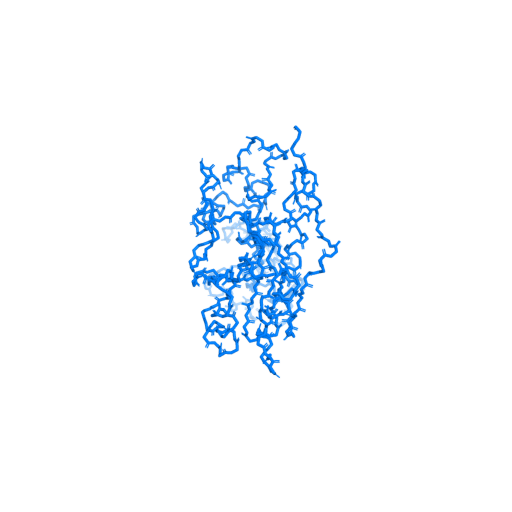10.671 1.00 95.50 148 VAL A N 1
ATOM 1181 C CA . VAL A 1 148 ? 4.107 3.014 -10.902 1.00 95.50 148 VAL A CA 1
ATOM 1182 C C . VAL A 1 148 ? 3.537 3.061 -12.312 1.00 95.50 148 VAL A C 1
ATOM 1184 O O . VAL A 1 148 ? 2.562 3.763 -12.568 1.00 95.50 148 VAL A O 1
ATOM 1187 N N . VAL A 1 149 ? 4.150 2.303 -13.218 1.00 94.75 149 VAL A N 1
ATOM 1188 C CA . VAL A 1 149 ? 3.914 2.406 -14.667 1.00 94.75 149 VAL A CA 1
ATOM 1189 C C . VAL A 1 149 ? 2.945 1.358 -15.207 1.00 94.75 149 VAL A C 1
ATOM 1191 O O . VAL A 1 149 ? 2.531 1.428 -16.366 1.00 94.75 149 VAL A O 1
ATOM 1194 N N . GLY A 1 150 ? 2.553 0.387 -14.386 1.00 95.69 150 GLY A N 1
ATOM 1195 C CA . GLY A 1 150 ? 1.543 -0.588 -14.767 1.00 95.69 150 GLY A CA 1
ATOM 1196 C C . GLY A 1 150 ? 1.108 -1.485 -13.619 1.00 95.69 150 GLY A C 1
ATOM 1197 O O . GLY A 1 150 ? 1.875 -1.739 -12.694 1.00 95.69 150 GLY A O 1
ATOM 1198 N N . ILE A 1 151 ? -0.128 -1.970 -13.699 1.00 96.69 151 ILE A N 1
ATOM 1199 C CA . ILE A 1 151 ? -0.737 -2.902 -12.750 1.00 96.69 151 ILE A CA 1
ATOM 1200 C C . ILE A 1 151 ? -1.475 -3.979 -13.545 1.00 96.69 151 ILE A C 1
ATOM 1202 O O . ILE A 1 151 ? -2.264 -3.667 -14.439 1.00 96.69 151 ILE A O 1
ATOM 1206 N N . HIS A 1 152 ? -1.254 -5.234 -13.180 1.00 94.94 152 HIS A N 1
ATOM 1207 C CA . HIS A 1 152 ? -1.978 -6.388 -13.681 1.00 94.94 152 HIS A CA 1
ATOM 1208 C C . HIS A 1 152 ? -2.538 -7.202 -12.517 1.00 94.94 152 HIS A C 1
ATOM 1210 O O . HIS A 1 152 ? -1.815 -7.579 -11.595 1.00 94.94 152 HIS A O 1
ATOM 1216 N N . THR A 1 153 ? -3.832 -7.484 -12.578 1.00 92.25 153 THR A N 1
ATOM 1217 C CA . THR A 1 153 ? -4.521 -8.447 -11.731 1.00 92.25 153 THR A CA 1
ATOM 1218 C C . THR A 1 153 ? -5.169 -9.491 -12.631 1.00 92.25 153 THR A C 1
ATOM 1220 O O . THR A 1 153 ? -5.877 -9.151 -13.575 1.00 92.25 153 THR A O 1
ATOM 1223 N N . GLY A 1 154 ? -4.925 -10.763 -12.344 1.00 88.56 154 GLY A N 1
ATOM 1224 C CA . GLY A 1 154 ? -5.472 -11.906 -13.065 1.00 88.56 154 GLY A CA 1
ATOM 1225 C C . GLY A 1 154 ? -5.223 -13.177 -12.262 1.00 88.56 154 GLY A C 1
ATOM 1226 O O . GLY A 1 154 ? -5.315 -13.142 -11.034 1.00 88.56 154 GLY A O 1
ATOM 1227 N N . ARG A 1 155 ? -4.865 -14.271 -12.947 1.00 88.19 155 ARG A N 1
ATOM 1228 C CA . ARG A 1 155 ? -4.286 -15.456 -12.288 1.00 88.19 155 ARG A CA 1
ATOM 1229 C C . ARG A 1 155 ? -3.046 -15.055 -11.488 1.00 88.19 155 ARG A C 1
ATOM 1231 O O . ARG A 1 155 ? -2.950 -15.366 -10.310 1.00 88.19 155 ARG A O 1
ATOM 1238 N N . HIS A 1 156 ? -2.175 -14.286 -12.135 1.00 91.56 156 HIS A N 1
ATOM 1239 C CA . HIS A 1 156 ? -0.990 -13.688 -11.541 1.00 91.56 156 HIS A CA 1
ATOM 1240 C C . HIS A 1 156 ? -1.231 -12.206 -11.245 1.00 91.56 156 HIS A C 1
ATOM 1242 O O . HIS A 1 156 ? -2.026 -11.540 -11.917 1.00 91.56 156 HIS A O 1
ATOM 1248 N N . ARG A 1 157 ? -0.548 -11.666 -10.234 1.00 94.56 157 ARG A N 1
ATOM 1249 C CA . ARG A 1 157 ? -0.612 -10.239 -9.885 1.00 94.56 157 ARG A CA 1
ATOM 1250 C C . ARG A 1 157 ? 0.764 -9.615 -10.026 1.00 94.56 157 ARG A C 1
ATOM 1252 O O . ARG A 1 157 ? 1.714 -10.100 -9.420 1.00 94.56 157 ARG A O 1
ATOM 1259 N N . LEU A 1 158 ? 0.856 -8.547 -10.813 1.00 97.44 158 LEU A N 1
ATOM 1260 C CA . LEU A 1 158 ? 2.106 -7.854 -11.121 1.00 97.44 158 LEU A CA 1
ATOM 1261 C C . LEU A 1 158 ? 1.918 -6.342 -11.036 1.00 97.44 158 LEU A C 1
ATOM 1263 O O . LEU A 1 158 ? 0.939 -5.797 -11.545 1.00 97.44 158 LEU A O 1
ATOM 1267 N N . VAL A 1 159 ? 2.868 -5.644 -10.422 1.00 98.00 159 VAL A N 1
ATOM 1268 C CA . VAL A 1 159 ? 2.978 -4.182 -10.505 1.00 98.00 159 VAL A CA 1
ATOM 1269 C C . VAL A 1 159 ? 4.353 -3.835 -11.050 1.00 98.00 159 VAL A C 1
ATOM 1271 O O . VAL A 1 159 ? 5.364 -4.374 -10.605 1.00 98.00 159 VAL A O 1
ATOM 1274 N N . ALA A 1 160 ? 4.382 -2.964 -12.053 1.00 97.44 160 ALA A N 1
ATOM 1275 C CA . ALA A 1 160 ? 5.602 -2.485 -12.676 1.00 97.44 160 ALA A CA 1
ATOM 1276 C C . ALA A 1 160 ? 5.943 -1.104 -12.123 1.00 97.44 160 ALA A C 1
ATOM 1278 O O . ALA A 1 160 ? 5.122 -0.182 -12.184 1.00 97.44 160 ALA A O 1
ATOM 1279 N N . VAL A 1 161 ? 7.157 -0.955 -11.604 1.00 96.81 161 VAL A N 1
ATOM 1280 C CA . VAL A 1 161 ? 7.630 0.288 -10.995 1.00 96.81 161 VAL A CA 1
ATOM 1281 C C . VAL A 1 161 ? 8.945 0.745 -11.611 1.00 96.81 161 VAL A C 1
ATOM 1283 O O . VAL A 1 161 ? 9.754 -0.057 -12.084 1.00 96.81 161 VAL A O 1
ATOM 1286 N N . ARG A 1 162 ? 9.152 2.060 -11.587 1.00 94.12 162 ARG A N 1
ATOM 1287 C CA . ARG A 1 162 ? 10.426 2.708 -11.908 1.00 94.12 162 ARG A CA 1
ATOM 1288 C C . ARG A 1 162 ? 11.097 3.172 -10.636 1.00 94.12 162 ARG A C 1
ATOM 1290 O O . ARG A 1 162 ? 10.421 3.649 -9.718 1.00 94.12 162 ARG A O 1
ATOM 1297 N N . THR A 1 163 ? 12.419 3.110 -10.612 1.00 93.81 163 THR A N 1
ATOM 1298 C CA . THR A 1 163 ? 13.212 3.584 -9.483 1.00 93.81 163 THR A CA 1
ATOM 1299 C C . THR A 1 163 ? 14.161 4.711 -9.879 1.00 93.81 163 THR A C 1
ATOM 1301 O O . THR A 1 163 ? 14.399 4.988 -11.058 1.00 93.81 163 THR A O 1
ATOM 1304 N N . THR A 1 164 ? 14.672 5.432 -8.882 1.00 91.00 164 THR A N 1
ATOM 1305 C CA . THR A 1 164 ? 15.708 6.449 -9.083 1.00 91.00 164 THR A CA 1
ATOM 1306 C C . THR A 1 164 ? 16.949 5.830 -9.722 1.00 91.00 164 THR A C 1
ATOM 1308 O O . THR A 1 164 ? 17.515 4.892 -9.169 1.00 91.00 164 THR A O 1
ATOM 1311 N N . GLY A 1 165 ? 17.414 6.409 -10.829 1.00 86.25 165 GLY A N 1
ATOM 1312 C CA . GLY A 1 165 ? 18.616 5.953 -11.531 1.00 86.25 165 GLY A CA 1
ATOM 1313 C C . GLY A 1 165 ? 18.359 4.926 -12.636 1.00 86.25 165 GLY A C 1
ATOM 1314 O O . GLY A 1 165 ? 19.278 4.659 -13.406 1.00 86.25 165 GLY A O 1
ATOM 1315 N N . ASP A 1 166 ? 17.131 4.410 -12.778 1.00 86.38 166 ASP A N 1
ATOM 1316 C CA . ASP A 1 166 ? 16.781 3.541 -13.904 1.00 86.38 166 ASP A CA 1
ATOM 1317 C C . ASP A 1 166 ? 16.782 4.340 -15.224 1.00 86.38 166 ASP A C 1
ATOM 1319 O O . ASP A 1 166 ? 15.997 5.289 -15.374 1.00 86.38 166 ASP A O 1
ATOM 1323 N N . PRO A 1 167 ? 17.642 3.992 -16.202 1.00 81.12 167 PRO A N 1
ATOM 1324 C CA . PRO A 1 167 ? 17.690 4.688 -17.482 1.00 81.12 167 PRO A CA 1
ATOM 1325 C C . PRO A 1 167 ? 16.479 4.330 -18.350 1.00 81.12 167 PRO A C 1
ATOM 1327 O O 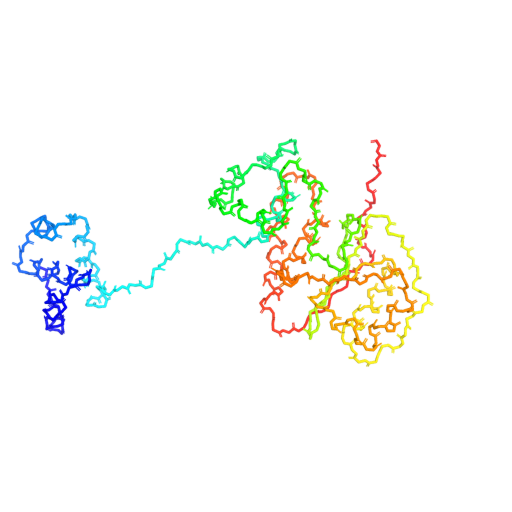. PRO A 1 167 ? 16.080 3.173 -18.423 1.00 81.12 167 PRO A O 1
ATOM 1330 N N . THR A 1 168 ? 15.937 5.284 -19.107 1.00 75.56 168 THR A N 1
ATOM 1331 C CA . THR A 1 168 ? 14.944 4.956 -20.143 1.00 75.56 168 THR A CA 1
ATOM 1332 C C . THR A 1 168 ? 15.652 4.278 -21.314 1.00 75.56 168 THR A C 1
ATOM 1334 O O . THR A 1 168 ? 16.436 4.909 -22.022 1.00 75.56 168 THR A O 1
ATOM 1337 N N . VAL A 1 169 ? 15.411 2.981 -21.508 1.00 78.50 169 VAL A N 1
ATOM 1338 C CA . VAL A 1 169 ? 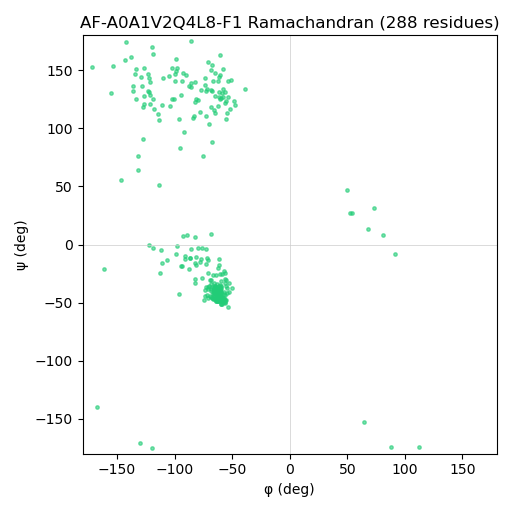16.129 2.159 -22.495 1.00 78.50 169 VAL A CA 1
ATOM 1339 C C . VAL A 1 169 ? 15.129 1.560 -23.475 1.00 78.50 169 VAL A C 1
ATOM 1341 O O . VAL A 1 169 ? 14.267 0.804 -23.027 1.00 78.50 169 VAL A O 1
ATOM 1344 N N . PRO A 1 170 ? 15.247 1.823 -24.789 1.00 72.81 170 PRO A N 1
ATOM 1345 C CA . PRO A 1 170 ? 14.389 1.191 -25.783 1.00 72.81 170 PRO A CA 1
ATOM 1346 C C . PRO A 1 170 ? 14.480 -0.335 -25.696 1.00 72.81 170 PRO A C 1
ATOM 1348 O O . PRO A 1 170 ? 15.579 -0.901 -25.670 1.00 72.81 170 PRO A O 1
ATOM 1351 N N . SER A 1 171 ? 13.332 -1.007 -25.656 1.00 65.00 171 SER A N 1
ATOM 1352 C CA . SER A 1 171 ? 13.275 -2.468 -25.689 1.00 65.00 171 SER A CA 1
ATOM 1353 C C . SER A 1 171 ? 13.891 -2.979 -26.987 1.00 65.00 171 SER A C 1
ATOM 1355 O O . SER A 1 171 ? 13.496 -2.568 -28.075 1.00 65.00 171 SER A O 1
ATOM 1357 N N . ARG A 1 172 ? 14.885 -3.868 -26.882 1.00 61.25 172 ARG A N 1
ATOM 1358 C CA . ARG A 1 172 ? 15.638 -4.352 -28.051 1.00 61.25 172 ARG A CA 1
ATOM 1359 C C . ARG A 1 172 ? 14.924 -5.474 -28.806 1.00 61.25 172 ARG A C 1
ATOM 1361 O O . ARG A 1 172 ? 15.124 -5.575 -30.011 1.00 61.25 172 ARG A O 1
ATOM 1368 N N . ARG A 1 173 ? 14.113 -6.301 -28.128 1.00 59.28 173 ARG A N 1
ATOM 1369 C CA . ARG A 1 173 ? 13.238 -7.338 -28.716 1.00 59.28 173 ARG A CA 1
ATOM 1370 C C . ARG A 1 173 ? 12.068 -7.623 -27.777 1.00 59.28 173 ARG A C 1
ATOM 1372 O O . ARG A 1 173 ? 12.289 -7.872 -26.594 1.00 59.28 173 ARG A O 1
ATOM 1379 N N . LEU A 1 174 ? 10.847 -7.623 -28.307 1.00 62.72 174 LEU A N 1
ATOM 1380 C CA . LEU A 1 174 ? 9.691 -8.209 -27.632 1.00 62.72 174 LEU A CA 1
ATOM 1381 C C . LEU A 1 174 ? 9.398 -9.553 -28.313 1.00 62.72 174 LEU A C 1
ATOM 1383 O O . LEU A 1 174 ? 9.166 -9.553 -29.524 1.00 62.72 174 LEU A O 1
ATOM 1387 N N . PRO A 1 175 ? 9.456 -10.695 -27.607 1.00 60.09 175 PRO A N 1
ATOM 1388 C CA . PRO A 1 175 ? 8.932 -11.945 -28.138 1.00 60.09 175 PRO A CA 1
ATOM 1389 C C . PRO A 1 175 ? 7.446 -11.786 -28.486 1.00 60.09 175 PRO A C 1
ATOM 1391 O O . PRO A 1 175 ? 6.730 -10.982 -27.885 1.00 60.09 175 PRO A O 1
ATOM 1394 N N . VAL A 1 176 ? 6.981 -12.549 -29.478 1.00 62.66 176 VAL A N 1
ATOM 1395 C CA . VAL A 1 176 ? 5.558 -12.592 -29.828 1.00 62.66 176 VAL A CA 1
ATOM 1396 C C . VAL A 1 176 ? 4.823 -13.316 -28.702 1.00 62.66 176 VAL A C 1
ATOM 1398 O O . VAL A 1 176 ? 4.899 -14.536 -28.597 1.00 62.66 176 VAL A O 1
ATOM 1401 N N . VAL A 1 177 ? 4.132 -12.554 -27.861 1.00 63.09 177 VAL A N 1
ATOM 1402 C CA . VAL A 1 177 ? 3.252 -13.066 -26.804 1.00 63.09 177 VAL A CA 1
ATOM 1403 C C . VAL A 1 177 ? 1.929 -13.464 -27.447 1.00 63.09 177 VAL A C 1
ATOM 1405 O O . VAL A 1 177 ? 1.333 -12.637 -28.143 1.00 63.09 177 VAL A O 1
ATOM 1408 N N . ARG A 1 178 ? 1.482 -14.714 -27.283 1.00 56.19 178 ARG A N 1
ATOM 1409 C CA . ARG A 1 178 ? 0.301 -15.203 -28.016 1.00 56.19 178 ARG A CA 1
ATOM 1410 C C . ARG A 1 178 ? -0.924 -15.455 -27.153 1.00 56.19 178 ARG A C 1
ATOM 1412 O O . ARG A 1 178 ? -2.013 -15.484 -27.720 1.00 56.19 178 ARG A O 1
ATOM 1419 N N . THR A 1 179 ? -0.797 -15.549 -25.825 1.00 62.38 179 THR A N 1
ATOM 1420 C CA . THR A 1 179 ? -1.978 -15.893 -25.010 1.00 62.38 179 THR A CA 1
ATOM 1421 C C . THR A 1 179 ? -1.897 -15.561 -23.522 1.00 62.38 179 THR A C 1
ATOM 1423 O O . THR A 1 179 ? -2.949 -15.451 -22.892 1.00 62.38 179 THR A O 1
ATOM 1426 N N . ASP A 1 180 ? -0.710 -15.387 -22.932 1.00 79.25 180 ASP A N 1
ATOM 1427 C CA . ASP A 1 180 ? -0.614 -15.152 -21.491 1.00 79.25 180 ASP A CA 1
ATOM 1428 C C . ASP A 1 180 ? -0.887 -13.678 -21.135 1.00 79.25 180 ASP A C 1
ATOM 1430 O O . ASP A 1 180 ? -0.266 -12.746 -21.660 1.00 79.25 180 ASP A O 1
ATOM 1434 N N . ALA A 1 181 ? -1.848 -13.444 -20.236 1.00 86.25 181 ALA A N 1
ATOM 1435 C CA . ALA A 1 181 ? -2.262 -12.097 -19.848 1.00 86.25 181 ALA A CA 1
ATOM 1436 C C . ALA A 1 181 ? -1.177 -11.343 -19.053 1.00 86.25 181 ALA A C 1
ATOM 1438 O O . ALA A 1 181 ? -1.035 -10.127 -19.218 1.00 86.25 181 ALA A O 1
ATOM 1439 N N . ALA A 1 182 ? -0.388 -12.049 -18.238 1.00 92.00 182 ALA A N 1
ATOM 1440 C CA . ALA A 1 182 ? 0.728 -11.481 -17.493 1.00 92.00 182 ALA A CA 1
ATOM 1441 C C . ALA A 1 182 ? 1.905 -11.170 -18.429 1.00 92.00 182 ALA A C 1
ATOM 1443 O O . ALA A 1 182 ? 2.442 -10.062 -18.384 1.00 92.00 182 ALA A O 1
ATOM 1444 N N . ALA A 1 183 ? 2.251 -12.069 -19.353 1.00 92.75 183 ALA A N 1
ATOM 1445 C CA . ALA A 1 183 ? 3.262 -11.806 -20.378 1.00 92.75 183 ALA A CA 1
ATOM 1446 C C . ALA A 1 183 ? 2.843 -10.653 -21.300 1.00 92.75 183 ALA A C 1
ATOM 1448 O O . ALA A 1 183 ? 3.657 -9.788 -21.626 1.00 92.75 183 ALA A O 1
ATOM 1449 N N . THR A 1 184 ? 1.556 -10.570 -21.656 1.00 92.25 184 THR A N 1
ATOM 1450 C CA . THR A 1 184 ? 1.007 -9.459 -22.449 1.00 92.25 184 THR A CA 1
ATOM 1451 C C . THR A 1 184 ? 1.158 -8.142 -21.699 1.00 92.25 184 THR A C 1
ATOM 1453 O O . THR A 1 184 ? 1.556 -7.131 -22.281 1.00 92.25 184 THR A O 1
ATOM 1456 N N . PHE A 1 185 ? 0.880 -8.138 -20.394 1.00 94.44 185 PHE A N 1
ATOM 1457 C CA . PHE A 1 185 ? 1.125 -6.981 -19.542 1.00 94.44 185 PHE A CA 1
ATOM 1458 C C . PHE A 1 185 ? 2.607 -6.582 -19.528 1.00 94.44 185 PHE A C 1
ATOM 1460 O O . PHE A 1 185 ? 2.917 -5.420 -19.802 1.00 94.44 185 PHE A O 1
ATOM 1467 N N . VAL A 1 186 ? 3.520 -7.525 -19.278 1.00 94.12 186 VAL A N 1
ATOM 1468 C CA . VAL A 1 186 ? 4.968 -7.262 -19.241 1.00 94.12 186 VAL A CA 1
ATOM 1469 C C . VAL A 1 186 ? 5.460 -6.716 -20.583 1.00 94.12 186 VAL A C 1
ATOM 1471 O O . VAL A 1 186 ? 6.147 -5.695 -20.615 1.00 94.12 186 VAL A O 1
ATOM 1474 N N . ALA A 1 187 ? 5.053 -7.320 -21.701 1.00 91.88 187 ALA A N 1
ATOM 1475 C CA . ALA A 1 187 ? 5.409 -6.853 -23.036 1.00 91.88 187 ALA A CA 1
ATOM 1476 C C . ALA A 1 187 ? 4.896 -5.431 -23.312 1.00 91.88 187 ALA A C 1
ATOM 1478 O O . ALA A 1 187 ? 5.636 -4.609 -23.852 1.00 91.88 187 ALA A O 1
ATOM 1479 N N . ARG A 1 188 ? 3.664 -5.099 -22.896 1.00 91.19 188 ARG A N 1
ATOM 1480 C CA . ARG A 1 188 ? 3.104 -3.740 -23.031 1.00 91.19 188 ARG A CA 1
ATOM 1481 C C . ARG A 1 188 ? 3.854 -2.713 -22.188 1.00 91.19 188 ARG A C 1
ATOM 1483 O O . ARG A 1 188 ? 4.089 -1.601 -22.657 1.00 91.19 188 ARG A O 1
ATOM 1490 N N . VAL A 1 189 ? 4.217 -3.071 -20.959 1.00 92.50 189 VAL A N 1
ATOM 1491 C CA . VAL A 1 189 ? 5.012 -2.217 -20.071 1.00 92.50 189 VAL A CA 1
ATOM 1492 C C . VAL A 1 189 ? 6.387 -1.950 -20.685 1.00 92.50 189 VAL A C 1
ATOM 1494 O O . VAL A 1 189 ? 6.779 -0.789 -20.799 1.00 92.50 189 VAL A O 1
ATOM 1497 N N . LEU A 1 190 ? 7.072 -2.996 -21.154 1.00 90.81 190 LEU A N 1
ATOM 1498 C CA . LEU A 1 190 ? 8.366 -2.891 -21.828 1.00 90.81 190 LEU A CA 1
ATOM 1499 C C . LEU A 1 190 ? 8.283 -2.018 -23.085 1.00 90.81 190 LEU A C 1
ATOM 1501 O O . LEU A 1 190 ? 9.046 -1.066 -23.218 1.00 90.81 190 LEU A O 1
ATOM 1505 N N . ALA A 1 191 ? 7.324 -2.296 -23.975 1.00 87.50 191 ALA A N 1
ATOM 1506 C CA . ALA A 1 191 ? 7.125 -1.544 -25.217 1.00 87.50 191 ALA A CA 1
ATOM 1507 C C . ALA A 1 191 ? 6.994 -0.036 -24.977 1.00 87.50 191 ALA A C 1
ATOM 1509 O O . ALA A 1 191 ? 7.396 0.772 -25.813 1.00 87.50 191 ALA A O 1
ATOM 1510 N N . ARG A 1 192 ? 6.407 0.336 -23.838 1.00 87.69 192 ARG A N 1
ATOM 1511 C CA . ARG A 1 192 ? 6.052 1.712 -23.533 1.00 87.69 192 ARG A CA 1
ATOM 1512 C C . ARG A 1 192 ? 7.084 2.453 -22.697 1.00 87.69 192 ARG A C 1
ATOM 1514 O O . ARG A 1 192 ? 7.346 3.620 -22.963 1.00 87.69 192 ARG A O 1
ATOM 1521 N N . HIS A 1 193 ? 7.635 1.798 -21.683 1.00 87.25 193 HIS A N 1
ATOM 1522 C CA . HIS A 1 193 ? 8.492 2.428 -20.672 1.00 87.25 193 HIS A CA 1
ATOM 1523 C C . HIS A 1 193 ? 9.953 1.976 -20.756 1.00 87.25 193 HIS A C 1
ATOM 1525 O O . HIS A 1 193 ? 10.806 2.526 -20.060 1.00 87.25 193 HIS A O 1
ATOM 1531 N N . GLY A 1 194 ? 10.258 1.026 -21.642 1.00 85.25 194 GLY A N 1
ATOM 1532 C CA . GLY A 1 194 ? 11.591 0.475 -21.831 1.00 85.25 194 GLY A CA 1
ATOM 1533 C C . GLY A 1 194 ? 11.900 -0.701 -20.908 1.00 85.25 194 GLY A C 1
ATOM 1534 O O . GLY A 1 194 ? 11.038 -1.189 -20.183 1.00 85.25 194 GLY A O 1
ATOM 1535 N N . SER A 1 195 ? 13.145 -1.179 -20.944 1.00 85.38 195 SER A N 1
ATOM 1536 C CA . SER A 1 195 ? 13.546 -2.409 -20.246 1.00 85.38 195 SER A CA 1
ATOM 1537 C C . SER A 1 195 ? 14.212 -2.230 -18.885 1.00 85.38 195 SER A C 1
ATOM 1539 O O . SER A 1 195 ? 14.528 -3.237 -18.275 1.00 85.38 195 SER A O 1
ATOM 1541 N N . ALA A 1 196 ? 14.428 -1.011 -18.382 1.00 89.81 196 ALA A N 1
ATOM 1542 C CA . ALA A 1 196 ? 14.952 -0.793 -17.027 1.00 89.81 196 ALA A CA 1
ATOM 1543 C C . ALA A 1 196 ? 13.805 -0.548 -16.042 1.00 89.81 196 ALA A C 1
ATOM 1545 O O . ALA A 1 196 ? 13.421 0.593 -15.789 1.00 89.81 196 ALA A O 1
ATOM 1546 N N . LEU A 1 197 ? 13.210 -1.639 -15.562 1.00 93.69 197 LEU A N 1
ATOM 1547 C CA . LEU A 1 197 ? 12.010 -1.627 -14.730 1.00 93.69 197 LEU A CA 1
ATOM 1548 C C . LEU A 1 197 ? 12.082 -2.719 -13.669 1.00 93.69 197 LEU A C 1
ATOM 1550 O O . LEU A 1 197 ? 12.772 -3.724 -13.833 1.00 93.69 197 LEU A O 1
ATOM 1554 N N . HIS A 1 198 ? 11.304 -2.541 -12.610 1.00 97.12 198 HIS A N 1
ATOM 1555 C CA . HIS A 1 198 ? 11.140 -3.518 -11.547 1.00 97.12 198 HIS A CA 1
ATOM 1556 C C . HIS A 1 198 ? 9.714 -4.084 -11.601 1.00 97.12 198 HIS A C 1
ATOM 1558 O O . HIS A 1 198 ? 8.743 -3.334 -11.493 1.00 97.12 198 HIS A O 1
ATOM 1564 N N . LEU A 1 199 ? 9.580 -5.397 -11.784 1.00 97.75 199 LEU A N 1
ATOM 1565 C CA . LEU A 1 199 ? 8.316 -6.122 -11.664 1.00 97.75 199 LEU A CA 1
ATOM 1566 C C . LEU A 1 199 ? 8.199 -6.686 -10.256 1.00 97.75 199 LEU A C 1
ATOM 1568 O O . LEU A 1 199 ? 9.115 -7.346 -9.778 1.00 97.75 199 LEU A O 1
ATOM 1572 N N . ILE A 1 200 ? 7.076 -6.421 -9.599 1.00 98.44 200 ILE A N 1
ATOM 1573 C CA . ILE A 1 200 ? 6.762 -6.947 -8.273 1.00 98.44 200 ILE A CA 1
ATOM 1574 C C . ILE A 1 200 ? 5.561 -7.882 -8.408 1.00 98.44 200 ILE A C 1
ATOM 1576 O O . ILE A 1 200 ? 4.445 -7.433 -8.690 1.00 98.44 200 ILE A O 1
ATOM 1580 N N . GLY A 1 201 ? 5.805 -9.169 -8.195 1.00 97.19 201 GLY A N 1
ATOM 1581 C CA . GLY A 1 201 ? 4.826 -10.246 -8.241 1.00 97.19 201 GLY A CA 1
ATOM 1582 C C . GLY A 1 201 ? 4.326 -10.612 -6.852 1.00 97.19 201 GLY A C 1
ATOM 1583 O O . GLY A 1 201 ? 5.033 -10.412 -5.861 1.00 97.19 201 GLY A O 1
ATOM 1584 N N . ALA A 1 202 ? 3.094 -11.112 -6.771 1.00 93.94 202 ALA A N 1
ATOM 1585 C CA . ALA A 1 202 ? 2.560 -11.650 -5.518 1.00 93.94 202 ALA A CA 1
ATOM 1586 C C . ALA A 1 202 ? 3.316 -12.905 -5.061 1.00 93.94 202 ALA A C 1
ATOM 1588 O O . ALA A 1 202 ? 3.559 -13.073 -3.872 1.00 93.94 202 ALA A O 1
ATOM 1589 N N . ASP A 1 203 ? 3.731 -13.725 -6.019 1.00 91.75 203 ASP A N 1
ATOM 1590 C CA . ASP A 1 203 ? 4.471 -14.967 -5.843 1.00 91.75 203 ASP A CA 1
ATOM 1591 C C . ASP A 1 203 ? 5.511 -15.109 -6.969 1.00 91.75 203 ASP A C 1
ATOM 1593 O O . ASP A 1 203 ? 5.607 -14.261 -7.864 1.00 91.75 203 ASP A O 1
ATOM 1597 N N . ALA A 1 204 ? 6.347 -16.144 -6.879 1.00 93.38 204 ALA A N 1
ATOM 1598 C CA . ALA A 1 204 ? 7.387 -16.418 -7.864 1.00 93.38 204 ALA A CA 1
ATOM 1599 C C . ALA A 1 204 ? 6.864 -17.158 -9.108 1.00 93.38 204 ALA A C 1
ATOM 1601 O O . ALA A 1 204 ? 7.534 -17.120 -10.140 1.00 93.38 204 ALA A O 1
ATOM 1602 N N . GLU A 1 205 ? 5.683 -17.787 -9.038 1.00 92.44 205 GLU A N 1
ATOM 1603 C CA . GLU A 1 205 ? 5.160 -18.670 -10.091 1.00 92.44 205 GLU A CA 1
ATOM 1604 C C . GLU A 1 205 ? 4.983 -17.915 -11.410 1.00 92.44 205 GLU A C 1
ATOM 1606 O O . GLU A 1 205 ? 5.303 -18.428 -12.482 1.00 92.44 205 GLU A O 1
ATOM 1611 N N . VAL A 1 206 ? 4.562 -16.647 -11.340 1.00 93.00 206 VAL A N 1
ATOM 1612 C CA . VAL A 1 206 ? 4.436 -15.774 -12.517 1.00 93.00 206 VAL A CA 1
ATOM 1613 C C . VAL A 1 206 ? 5.728 -15.654 -13.330 1.00 93.00 206 VAL A C 1
ATOM 1615 O O . VAL A 1 206 ? 5.670 -15.467 -14.543 1.00 93.00 206 VAL A O 1
ATOM 1618 N N . TYR A 1 207 ? 6.896 -15.755 -12.693 1.00 95.38 207 TYR A N 1
ATOM 1619 C CA . TYR A 1 207 ? 8.191 -15.637 -13.366 1.00 95.38 207 TYR A CA 1
ATOM 1620 C C . TYR A 1 207 ? 8.693 -16.962 -13.944 1.00 95.38 207 TYR A C 1
ATOM 1622 O O . TYR A 1 207 ? 9.640 -16.964 -14.730 1.00 95.38 207 TYR A O 1
ATOM 1630 N N . GLU A 1 208 ? 8.059 -18.075 -13.583 1.00 93.31 208 GLU A N 1
ATOM 1631 C CA . GLU A 1 208 ? 8.344 -19.400 -14.133 1.00 93.31 208 GLU A CA 1
ATOM 1632 C C . GLU A 1 208 ? 7.540 -19.672 -15.414 1.00 93.31 208 GLU A C 1
ATOM 1634 O O . GLU A 1 208 ? 7.957 -20.496 -16.238 1.00 93.31 208 GLU A O 1
ATOM 1639 N N . GLU A 1 209 ? 6.438 -18.936 -15.621 1.00 92.06 209 GLU A N 1
ATOM 1640 C CA . GLU A 1 209 ? 5.622 -18.999 -16.836 1.00 92.06 209 GLU A CA 1
ATOM 1641 C C . GLU A 1 209 ? 6.500 -18.786 -18.088 1.00 92.06 209 GLU A C 1
ATOM 1643 O O . GLU A 1 209 ? 7.226 -17.785 -18.172 1.00 92.06 209 GLU A O 1
ATOM 1648 N N . PRO A 1 210 ? 6.456 -19.685 -19.094 1.00 92.25 210 PRO A N 1
ATOM 1649 C CA . PRO A 1 210 ? 7.409 -19.679 -20.205 1.00 92.25 210 PRO A CA 1
ATOM 1650 C C . PRO A 1 210 ? 7.510 -18.346 -20.957 1.00 92.25 210 PRO A C 1
ATOM 1652 O O . PRO A 1 210 ? 8.614 -17.906 -21.279 1.00 92.25 210 PRO A O 1
ATOM 1655 N N . GLU A 1 211 ? 6.375 -17.684 -21.215 1.00 91.38 211 GLU A N 1
ATOM 1656 C CA . GLU A 1 211 ? 6.339 -16.403 -21.933 1.00 91.38 211 GLU A CA 1
ATOM 1657 C C . GLU A 1 211 ? 6.915 -15.250 -21.085 1.00 91.38 211 GLU A C 1
ATOM 1659 O O . GLU A 1 211 ? 7.625 -14.391 -21.614 1.00 91.38 211 GLU A O 1
ATOM 1664 N N . VAL A 1 212 ? 6.675 -15.245 -19.766 1.00 92.50 212 VAL A N 1
ATOM 1665 C CA . VAL A 1 212 ? 7.224 -14.235 -18.841 1.00 92.50 212 VAL A CA 1
ATOM 1666 C C . VAL A 1 212 ? 8.724 -14.441 -18.645 1.00 92.50 212 VAL A C 1
ATOM 1668 O O . VAL A 1 212 ? 9.492 -13.480 -18.724 1.00 92.50 212 VAL A O 1
ATOM 1671 N N . ARG A 1 213 ? 9.165 -15.689 -18.462 1.00 93.25 213 ARG A N 1
ATOM 1672 C CA . ARG A 1 213 ? 10.585 -16.032 -18.344 1.00 93.25 213 ARG A CA 1
ATOM 1673 C C . ARG A 1 213 ? 11.370 -15.633 -19.591 1.00 93.25 213 ARG A C 1
ATOM 1675 O O . ARG A 1 213 ? 12.391 -14.965 -19.475 1.00 93.25 213 ARG A O 1
ATOM 1682 N N . ALA A 1 214 ? 10.845 -15.921 -20.783 1.00 91.38 214 ALA A N 1
ATOM 1683 C CA . ALA A 1 214 ? 11.472 -15.502 -22.037 1.00 91.38 214 ALA A CA 1
ATOM 1684 C C . ALA A 1 214 ? 11.612 -13.969 -22.150 1.00 91.38 214 ALA A C 1
ATOM 1686 O O . ALA A 1 214 ? 12.611 -13.470 -22.672 1.00 91.38 214 ALA A O 1
ATOM 1687 N N . LEU A 1 215 ? 10.629 -13.207 -21.650 1.00 91.12 215 LEU A N 1
ATOM 1688 C CA . LEU A 1 215 ? 10.703 -11.744 -21.584 1.00 91.12 215 LEU A CA 1
ATOM 1689 C C . LEU A 1 215 ? 11.797 -11.264 -20.621 1.00 91.12 215 LEU A C 1
ATOM 1691 O O . LEU A 1 215 ? 12.518 -10.327 -20.971 1.00 91.12 215 LEU A O 1
ATOM 1695 N N . LEU A 1 216 ? 11.931 -11.888 -19.447 1.00 92.38 216 LEU A N 1
ATOM 1696 C CA . LEU A 1 216 ? 12.975 -11.574 -18.464 1.00 92.38 216 LEU A CA 1
ATOM 1697 C C . LEU A 1 216 ? 14.375 -11.885 -19.011 1.00 92.38 216 LEU A C 1
ATOM 1699 O O . LEU A 1 216 ? 15.240 -11.010 -18.997 1.00 92.38 216 LEU A O 1
ATOM 1703 N N . ASP A 1 217 ? 14.569 -13.074 -19.584 1.00 91.75 217 ASP A N 1
ATOM 1704 C CA . ASP A 1 217 ? 15.852 -13.512 -20.149 1.00 91.75 217 ASP A CA 1
ATOM 1705 C C . ASP A 1 217 ? 16.313 -12.596 -21.295 1.00 91.75 217 ASP A C 1
ATOM 1707 O O . ASP A 1 217 ? 17.485 -12.225 -21.394 1.00 91.75 217 ASP A O 1
ATOM 1711 N N . ALA A 1 218 ? 15.376 -12.161 -22.146 1.00 90.12 218 ALA A N 1
ATOM 1712 C CA . ALA A 1 218 ? 15.659 -11.235 -23.240 1.00 90.12 218 ALA A CA 1
ATOM 1713 C C . ALA A 1 218 ? 15.915 -9.788 -22.774 1.00 90.12 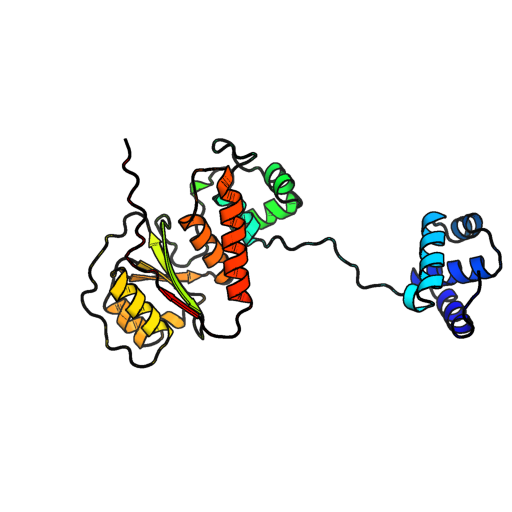218 ALA A C 1
ATOM 1715 O O . ALA A 1 218 ? 16.448 -8.979 -23.542 1.00 90.12 218 ALA A O 1
ATOM 1716 N N . ASN A 1 219 ? 15.539 -9.435 -21.538 1.00 90.44 219 ASN A N 1
ATOM 1717 C CA . ASN A 1 219 ? 15.617 -8.077 -21.005 1.00 90.44 219 ASN A CA 1
ATOM 1718 C C . ASN A 1 219 ? 16.273 -8.051 -19.609 1.00 90.44 219 ASN A C 1
ATOM 1720 O O . ASN A 1 219 ? 15.592 -7.774 -18.629 1.00 90.44 219 ASN A O 1
ATOM 1724 N N . PRO A 1 220 ? 17.609 -8.187 -19.489 1.00 88.94 220 PRO A N 1
ATOM 1725 C CA . PRO A 1 220 ? 18.302 -8.273 -18.190 1.00 88.94 220 PRO A CA 1
ATOM 1726 C C . PRO A 1 220 ? 18.166 -7.050 -17.264 1.00 88.94 220 PRO A C 1
ATOM 1728 O O . PRO A 1 220 ? 18.566 -7.086 -16.102 1.00 88.94 220 PRO A O 1
ATOM 1731 N N . ARG A 1 221 ? 17.666 -5.921 -17.783 1.00 90.62 221 ARG A N 1
ATOM 1732 C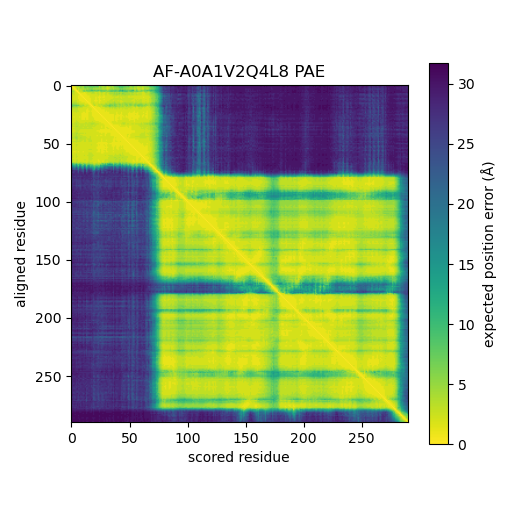 CA . ARG A 1 221 ? 17.375 -4.712 -16.996 1.00 90.62 221 ARG A CA 1
ATOM 1733 C C . ARG A 1 221 ? 15.970 -4.736 -16.375 1.00 90.62 221 ARG A C 1
ATOM 1735 O O . ARG A 1 221 ? 15.692 -3.901 -15.517 1.00 90.62 221 ARG A O 1
ATOM 1742 N N . LEU A 1 222 ? 15.120 -5.680 -16.783 1.00 93.06 222 LEU A N 1
ATOM 1743 C CA . LEU A 1 222 ? 13.819 -5.954 -16.194 1.00 93.06 222 LEU A CA 1
ATOM 1744 C C . LEU A 1 222 ? 14.046 -6.877 -15.000 1.00 93.06 222 LEU A C 1
ATOM 1746 O O . LEU A 1 222 ? 14.420 -8.036 -15.156 1.00 93.06 222 LEU A O 1
ATOM 1750 N N . ARG A 1 223 ? 13.871 -6.345 -13.795 1.00 95.31 223 ARG A N 1
ATOM 1751 C CA . ARG A 1 223 ? 14.196 -7.045 -12.552 1.00 95.31 223 ARG A CA 1
ATOM 1752 C C . ARG A 1 223 ? 12.928 -7.581 -11.913 1.00 95.31 223 ARG A C 1
ATOM 1754 O O . ARG A 1 223 ? 11.994 -6.820 -11.672 1.00 95.31 223 ARG A O 1
ATOM 1761 N N . ALA A 1 224 ? 12.906 -8.877 -11.637 1.00 97.25 224 ALA A N 1
ATOM 1762 C CA . ALA A 1 224 ? 11.807 -9.537 -10.950 1.00 97.25 224 ALA A CA 1
ATOM 1763 C C . ALA A 1 224 ? 11.999 -9.482 -9.427 1.00 97.25 224 ALA A C 1
ATOM 1765 O O . ALA A 1 224 ? 13.089 -9.725 -8.908 1.00 97.25 224 ALA A O 1
ATOM 1766 N N . HIS A 1 225 ? 10.916 -9.172 -8.725 1.00 98.19 225 HIS A N 1
ATOM 1767 C CA . HIS A 1 225 ? 10.809 -9.133 -7.272 1.00 98.19 225 HIS A CA 1
ATOM 1768 C C . HIS A 1 225 ? 9.525 -9.842 -6.854 1.00 98.19 225 HIS A C 1
ATOM 1770 O O . HIS A 1 225 ? 8.510 -9.755 -7.549 1.00 98.19 225 HIS A O 1
ATOM 1776 N N . VAL A 1 226 ? 9.550 -10.504 -5.705 1.00 97.56 226 VAL A N 1
ATOM 1777 C CA . VAL A 1 226 ? 8.394 -11.201 -5.132 1.00 97.56 226 VAL A CA 1
ATOM 1778 C C . VAL A 1 226 ? 8.094 -10.625 -3.757 1.00 97.56 226 VAL A C 1
ATOM 1780 O O . VAL A 1 226 ? 9.014 -10.326 -2.994 1.00 97.56 226 VAL A O 1
ATOM 1783 N N . VAL A 1 227 ? 6.816 -10.451 -3.432 1.00 96.69 227 VAL A N 1
ATOM 1784 C CA . VAL A 1 227 ? 6.391 -10.064 -2.082 1.00 96.69 227 VAL A CA 1
ATOM 1785 C C . VAL A 1 227 ? 6.686 -11.204 -1.108 1.00 96.69 227 VAL A C 1
ATOM 1787 O O . VAL A 1 227 ? 6.384 -12.360 -1.378 1.00 96.69 227 VAL A O 1
ATOM 1790 N N . THR A 1 228 ? 7.304 -10.904 0.035 1.00 93.69 228 THR A N 1
ATOM 1791 C CA . THR A 1 228 ? 7.582 -11.952 1.030 1.00 93.69 228 THR A CA 1
ATOM 1792 C C . THR A 1 228 ? 6.273 -12.521 1.606 1.00 93.69 228 THR A C 1
ATOM 1794 O O . THR A 1 228 ? 5.348 -11.733 1.812 1.00 93.69 228 THR A O 1
ATOM 1797 N N . PRO A 1 229 ? 6.205 -13.818 1.972 1.00 86.62 229 PRO A N 1
ATOM 1798 C CA . PRO A 1 229 ? 4.947 -14.507 2.303 1.00 86.62 229 PRO A CA 1
ATOM 1799 C C . PRO A 1 229 ? 4.086 -13.883 3.416 1.00 86.62 229 PRO A C 1
ATOM 1801 O O . PRO A 1 229 ? 2.875 -14.078 3.443 1.00 86.62 229 PRO A O 1
ATOM 1804 N N . ASP A 1 230 ? 4.683 -13.112 4.330 1.00 87.75 230 ASP A N 1
ATOM 1805 C CA . ASP A 1 230 ? 3.969 -12.465 5.442 1.00 87.75 230 ASP A CA 1
ATOM 1806 C C . ASP A 1 230 ? 3.155 -11.219 5.036 1.00 87.75 230 ASP A C 1
ATOM 1808 O O . ASP A 1 230 ? 2.504 -10.593 5.888 1.00 87.75 230 ASP A O 1
ATOM 1812 N N . PHE A 1 231 ? 3.208 -10.813 3.764 1.00 91.88 231 PHE A N 1
ATOM 1813 C CA . PHE A 1 231 ? 2.592 -9.584 3.271 1.00 91.88 231 PHE A CA 1
ATOM 1814 C C . PHE A 1 231 ? 1.724 -9.823 2.041 1.00 91.88 231 PHE A C 1
ATOM 1816 O O . PHE A 1 231 ? 2.037 -10.625 1.169 1.00 91.88 231 PHE A O 1
ATOM 1823 N N . ASP A 1 232 ? 0.628 -9.071 1.963 1.00 91.88 232 ASP A N 1
ATOM 1824 C CA . ASP A 1 232 ? -0.267 -9.093 0.814 1.00 91.88 232 ASP A CA 1
ATOM 1825 C C . ASP A 1 232 ? 0.271 -8.194 -0.304 1.00 91.88 232 ASP A C 1
ATOM 1827 O O . ASP A 1 232 ? 0.738 -7.072 -0.078 1.00 91.88 232 ASP A O 1
ATOM 1831 N N . TRP A 1 233 ? 0.151 -8.660 -1.543 1.00 95.44 233 TRP A N 1
ATOM 1832 C CA . TRP A 1 233 ? 0.632 -7.919 -2.705 1.00 95.44 233 TRP A CA 1
ATOM 1833 C C . TRP A 1 233 ? -0.096 -6.584 -2.906 1.00 95.44 233 TRP A C 1
ATOM 1835 O O . TRP A 1 233 ? 0.526 -5.597 -3.306 1.00 95.44 233 TRP A O 1
ATOM 1845 N N . LEU A 1 234 ? -1.393 -6.504 -2.580 1.00 94.12 234 LEU A N 1
ATOM 1846 C CA . LEU A 1 234 ? -2.131 -5.237 -2.655 1.00 94.12 234 LEU A CA 1
ATOM 1847 C C . LEU A 1 234 ? -1.645 -4.233 -1.601 1.00 94.12 234 LEU A C 1
ATOM 1849 O O . LEU A 1 234 ? -1.637 -3.031 -1.871 1.00 94.12 234 LEU A O 1
ATOM 1853 N N . ASP A 1 235 ? -1.173 -4.694 -0.442 1.00 95.38 235 ASP A N 1
ATOM 1854 C CA . ASP A 1 235 ? -0.596 -3.806 0.568 1.00 95.38 235 ASP A CA 1
ATOM 1855 C C . ASP A 1 235 ? 0.746 -3.234 0.082 1.00 95.38 235 ASP A C 1
ATOM 1857 O O . ASP A 1 235 ? 0.977 -2.025 0.138 1.00 95.38 235 ASP A O 1
ATOM 1861 N N . VAL A 1 236 ? 1.614 -4.066 -0.499 1.00 97.12 236 VAL A N 1
ATOM 1862 C CA . VAL A 1 236 ? 2.862 -3.585 -1.121 1.00 97.12 236 VAL A CA 1
ATOM 1863 C C . VAL A 1 236 ? 2.577 -2.627 -2.282 1.00 97.12 236 VAL A C 1
ATOM 1865 O O . VAL A 1 236 ? 3.227 -1.587 -2.398 1.00 97.12 236 VAL A O 1
ATOM 1868 N N . THR A 1 237 ? 1.562 -2.920 -3.096 1.00 96.50 237 THR A N 1
ATOM 1869 C CA . THR A 1 237 ? 1.115 -2.049 -4.196 1.00 96.50 237 THR A CA 1
ATOM 1870 C C . THR A 1 237 ? 0.606 -0.702 -3.671 1.00 96.50 237 THR A C 1
ATOM 1872 O O . THR A 1 237 ? 0.942 0.341 -4.231 1.00 96.50 237 THR A O 1
ATOM 1875 N N . THR A 1 238 ? -0.133 -0.698 -2.558 1.00 97.25 238 THR A N 1
ATOM 1876 C CA . THR A 1 238 ? -0.583 0.523 -1.865 1.00 97.25 238 THR A CA 1
ATOM 1877 C C . THR A 1 238 ? 0.605 1.395 -1.469 1.00 97.25 238 THR A C 1
ATOM 1879 O O . THR A 1 238 ? 0.613 2.597 -1.744 1.00 97.25 238 THR A O 1
ATOM 1882 N N . LEU A 1 239 ? 1.643 0.800 -0.872 1.00 97.25 239 LEU A N 1
ATOM 1883 C CA . LEU A 1 239 ? 2.850 1.537 -0.498 1.00 97.25 239 LEU A CA 1
ATOM 1884 C C . LEU A 1 239 ? 3.610 2.053 -1.722 1.00 97.25 239 LEU A C 1
ATOM 1886 O O . LEU A 1 239 ? 4.003 3.216 -1.730 1.00 97.25 239 LEU A O 1
ATOM 1890 N N . ALA A 1 240 ? 3.779 1.240 -2.767 1.00 96.75 240 ALA A N 1
ATOM 1891 C CA . ALA A 1 240 ? 4.459 1.651 -3.996 1.00 96.75 240 ALA A CA 1
ATOM 1892 C C . ALA A 1 240 ? 3.761 2.847 -4.668 1.00 96.75 240 ALA A C 1
ATOM 1894 O O . ALA A 1 240 ? 4.413 3.842 -4.990 1.00 96.75 240 ALA A O 1
ATOM 1895 N N . LEU A 1 241 ? 2.432 2.788 -4.810 1.00 95.88 241 LEU A N 1
ATOM 1896 C CA . LEU A 1 241 ? 1.614 3.883 -5.339 1.00 95.88 241 LEU A CA 1
ATOM 1897 C C . LEU A 1 241 ? 1.739 5.143 -4.484 1.00 95.88 241 LEU A C 1
ATOM 1899 O O . LEU A 1 241 ? 1.967 6.233 -5.006 1.00 95.88 241 LEU A O 1
ATOM 1903 N N . GLY A 1 242 ? 1.617 4.997 -3.168 1.00 94.56 242 GLY A N 1
ATOM 1904 C CA . GLY A 1 242 ? 1.704 6.117 -2.245 1.00 94.56 242 GLY A CA 1
ATOM 1905 C C . GLY A 1 242 ? 3.081 6.786 -2.232 1.00 94.56 242 GLY A C 1
ATOM 1906 O O . GLY A 1 242 ? 3.159 8.012 -2.274 1.00 94.56 242 GLY A O 1
ATOM 1907 N N . ILE A 1 243 ? 4.165 6.002 -2.248 1.00 92.88 243 ILE A N 1
ATOM 1908 C CA . ILE A 1 243 ? 5.548 6.499 -2.337 1.00 92.88 243 ILE A CA 1
ATOM 1909 C C . ILE A 1 243 ? 5.774 7.236 -3.663 1.00 92.88 243 ILE A C 1
ATOM 1911 O O . ILE A 1 243 ? 6.348 8.327 -3.659 1.00 92.88 243 ILE A O 1
ATOM 1915 N N . ALA A 1 244 ? 5.295 6.679 -4.781 1.00 90.69 244 ALA A N 1
ATOM 1916 C CA . ALA A 1 244 ? 5.406 7.293 -6.105 1.00 90.69 244 ALA A CA 1
ATOM 1917 C C . ALA A 1 244 ? 4.616 8.608 -6.220 1.00 90.69 244 ALA A C 1
ATOM 1919 O O . ALA A 1 244 ? 5.051 9.548 -6.881 1.00 90.69 244 ALA A O 1
ATOM 1920 N N . LYS A 1 245 ? 3.452 8.696 -5.566 1.00 88.56 245 LYS A N 1
ATOM 1921 C CA . LYS A 1 245 ? 2.594 9.894 -5.562 1.00 88.56 245 LYS A CA 1
ATOM 1922 C C . LYS A 1 245 ? 2.861 10.832 -4.381 1.00 88.56 245 LYS A C 1
ATOM 1924 O O . LYS A 1 245 ? 2.128 11.806 -4.202 1.00 88.56 245 LYS A O 1
ATOM 1929 N N . ALA A 1 246 ? 3.899 10.570 -3.585 1.00 85.62 246 ALA A N 1
ATOM 1930 C CA . ALA A 1 246 ? 4.237 11.386 -2.429 1.00 85.62 246 ALA A CA 1
ATOM 1931 C C . ALA A 1 246 ? 4.518 12.835 -2.855 1.00 85.62 246 ALA A C 1
ATOM 1933 O O . ALA A 1 246 ? 5.353 13.113 -3.716 1.00 85.62 246 ALA A O 1
ATOM 1934 N N . THR A 1 247 ? 3.820 13.773 -2.220 1.00 79.88 247 THR A N 1
ATOM 1935 C CA . THR A 1 247 ? 3.920 15.208 -2.496 1.00 79.88 247 THR A CA 1
ATOM 1936 C C . THR A 1 247 ? 4.594 15.929 -1.330 1.00 79.88 247 THR A C 1
ATOM 1938 O O . THR A 1 247 ? 4.344 15.589 -0.170 1.00 79.88 247 THR A O 1
ATOM 1941 N N . PRO A 1 248 ? 5.429 16.954 -1.587 1.00 77.19 248 PRO A N 1
ATOM 1942 C CA . PRO A 1 248 ? 6.020 17.748 -0.515 1.00 77.19 248 PRO A CA 1
ATOM 1943 C C . PRO A 1 248 ? 5.005 18.671 0.169 1.00 77.19 248 PRO A C 1
ATOM 1945 O O . PRO A 1 248 ? 5.330 19.251 1.195 1.00 77.19 248 PRO A O 1
ATOM 1948 N N . SER A 1 249 ? 3.803 18.848 -0.393 1.00 81.75 249 SER A N 1
ATOM 1949 C CA . SER A 1 249 ? 2.771 19.730 0.158 1.00 81.75 249 SER A CA 1
ATOM 1950 C C . SER A 1 249 ? 1.976 19.025 1.264 1.00 81.75 249 SER A C 1
ATOM 1952 O O . SER A 1 249 ? 1.161 18.157 0.938 1.00 81.75 249 SER A O 1
ATOM 1954 N N . PRO A 1 250 ? 2.106 19.421 2.547 1.00 78.31 250 PRO A N 1
ATOM 1955 C CA . PRO A 1 250 ? 1.416 18.739 3.643 1.00 78.31 250 PRO A CA 1
ATOM 1956 C C . PRO A 1 250 ? -0.109 18.753 3.509 1.00 78.31 250 PRO A C 1
ATOM 1958 O O . PRO A 1 250 ? -0.773 17.790 3.873 1.00 78.31 250 PRO A O 1
ATOM 1961 N N . ARG A 1 251 ? -0.662 19.809 2.896 1.00 75.19 251 ARG A N 1
ATOM 1962 C CA . ARG A 1 251 ? -2.104 19.953 2.632 1.00 75.19 251 ARG A CA 1
ATOM 1963 C C . ARG A 1 251 ? -2.673 18.852 1.730 1.00 75.19 251 ARG A C 1
ATOM 1965 O O . ARG A 1 251 ? -3.862 18.573 1.803 1.00 75.19 251 ARG A O 1
ATOM 1972 N N . HIS A 1 252 ? -1.843 18.239 0.888 1.00 83.56 252 HIS A N 1
ATOM 1973 C CA . HIS A 1 252 ? -2.274 17.234 -0.086 1.00 83.56 252 HIS A CA 1
ATOM 1974 C C . HIS A 1 252 ? -1.863 15.807 0.292 1.00 83.56 252 HIS A C 1
ATOM 1976 O O . HIS A 1 252 ? -2.378 14.855 -0.288 1.00 83.56 252 HIS A O 1
ATOM 1982 N N . GLN A 1 253 ? -0.964 15.632 1.263 1.00 85.62 253 GLN A N 1
ATOM 1983 C CA . GLN A 1 253 ? -0.446 14.317 1.651 1.00 85.62 253 GLN A CA 1
ATOM 1984 C C . GLN A 1 253 ? -1.558 13.369 2.124 1.00 85.62 253 GLN A C 1
ATOM 1986 O O . GLN A 1 253 ? -1.629 12.229 1.670 1.00 85.62 253 GLN A O 1
ATOM 1991 N N . HIS A 1 254 ? -2.490 13.845 2.954 1.00 87.44 254 HIS A N 1
ATOM 1992 C CA . HIS A 1 254 ? -3.637 13.045 3.404 1.00 87.44 254 HIS A CA 1
ATOM 1993 C C . HIS A 1 254 ? -4.597 12.681 2.268 1.00 87.44 254 HIS A C 1
ATOM 1995 O O . HIS A 1 254 ? -5.120 11.568 2.249 1.00 87.44 254 HIS A O 1
ATOM 2001 N N . ALA A 1 255 ? -4.799 13.584 1.305 1.00 87.25 255 ALA A N 1
ATOM 2002 C CA . ALA A 1 255 ? -5.622 13.310 0.129 1.00 87.25 255 ALA A CA 1
ATOM 2003 C C . ALA A 1 255 ? -4.993 12.219 -0.752 1.00 87.25 255 ALA A C 1
ATOM 2005 O O . ALA A 1 255 ? -5.710 11.357 -1.259 1.00 87.25 255 ALA A O 1
ATOM 2006 N N . VAL A 1 256 ? -3.659 12.205 -0.880 1.00 89.31 256 VAL A N 1
ATOM 2007 C CA . VAL A 1 256 ? -2.932 11.128 -1.571 1.00 89.31 256 VAL A CA 1
ATOM 2008 C C . VAL A 1 256 ? -3.157 9.790 -0.869 1.00 89.31 256 VAL A C 1
ATOM 2010 O O . VAL A 1 256 ? -3.540 8.834 -1.538 1.00 89.31 256 VAL A O 1
ATOM 2013 N N . VAL A 1 257 ? -2.995 9.724 0.461 1.00 90.75 257 VAL A N 1
ATOM 2014 C CA . VAL A 1 257 ? -3.268 8.499 1.242 1.00 90.75 257 VAL A CA 1
ATOM 2015 C C . VAL A 1 257 ? -4.682 7.988 0.962 1.00 90.75 257 VAL A C 1
ATOM 2017 O O . VAL A 1 257 ? -4.848 6.841 0.558 1.00 90.75 257 VAL A O 1
ATOM 2020 N N . ALA A 1 258 ? -5.691 8.849 1.128 1.00 89.19 258 ALA A N 1
ATOM 2021 C CA . ALA A 1 258 ? -7.088 8.471 0.941 1.00 89.19 258 ALA A CA 1
ATOM 2022 C C . ALA A 1 258 ? -7.362 7.975 -0.486 1.00 89.19 258 ALA A C 1
ATOM 2024 O O . ALA A 1 258 ? -7.985 6.931 -0.662 1.00 89.19 258 ALA A O 1
ATOM 2025 N N . THR A 1 259 ? -6.848 8.681 -1.497 1.00 91.00 259 THR A N 1
ATOM 2026 C CA . THR A 1 259 ? -7.035 8.325 -2.911 1.00 91.00 259 THR A CA 1
ATOM 2027 C C . THR A 1 259 ? -6.395 6.978 -3.238 1.00 91.00 259 THR A C 1
ATOM 2029 O O . THR A 1 259 ? -7.014 6.145 -3.899 1.00 91.00 259 THR A O 1
ATOM 2032 N N . VAL A 1 260 ? -5.170 6.732 -2.760 1.00 92.50 260 VAL A N 1
ATOM 2033 C CA . VAL A 1 260 ? -4.470 5.460 -2.992 1.00 92.50 260 VAL A CA 1
ATOM 2034 C C . VAL A 1 260 ? -5.200 4.308 -2.302 1.00 92.50 260 VAL A C 1
ATOM 2036 O O . VAL A 1 260 ? -5.451 3.291 -2.946 1.00 92.50 260 VAL A O 1
ATOM 2039 N N . CYS A 1 261 ? -5.593 4.465 -1.034 1.00 91.25 261 CYS A N 1
ATOM 2040 C CA . CYS A 1 261 ? -6.343 3.435 -0.312 1.00 91.25 261 CYS A CA 1
ATOM 2041 C C . CYS A 1 261 ? -7.680 3.128 -0.999 1.00 91.25 261 CYS A C 1
ATOM 2043 O O . CYS A 1 261 ? -7.966 1.967 -1.273 1.00 91.25 261 CYS A O 1
ATOM 2045 N N . GLN A 1 262 ? -8.452 4.149 -1.387 1.00 89.75 262 GLN A N 1
ATOM 2046 C CA . GLN A 1 262 ? -9.713 3.965 -2.114 1.00 89.75 262 GLN A CA 1
ATOM 2047 C C . GLN A 1 262 ? -9.521 3.236 -3.449 1.00 89.75 262 GLN A C 1
ATOM 2049 O O . GLN A 1 262 ? -10.314 2.356 -3.794 1.00 89.75 262 GLN A O 1
ATOM 2054 N N . PHE A 1 263 ? -8.470 3.584 -4.196 1.00 90.75 263 PHE A N 1
ATOM 2055 C CA . PHE A 1 263 ? -8.134 2.927 -5.455 1.00 90.75 263 PHE A CA 1
ATOM 2056 C C . PHE A 1 263 ? -7.795 1.445 -5.252 1.00 90.75 263 PHE A C 1
ATOM 2058 O O . PHE A 1 263 ? -8.345 0.587 -5.946 1.00 90.75 263 PHE A O 1
ATOM 2065 N N . VAL A 1 264 ? -6.935 1.119 -4.284 1.00 91.12 264 VAL A N 1
ATOM 2066 C CA . VAL A 1 264 ? -6.541 -0.274 -4.027 1.00 91.12 264 VAL A CA 1
ATOM 2067 C C . VAL A 1 264 ? -7.686 -1.084 -3.424 1.00 91.12 264 VAL A C 1
ATOM 2069 O O . VAL A 1 264 ? -7.878 -2.237 -3.802 1.00 91.12 264 VAL A O 1
ATOM 2072 N N . ASP A 1 265 ? -8.518 -0.489 -2.576 1.00 88.69 265 ASP A N 1
ATOM 2073 C CA . ASP A 1 265 ? -9.732 -1.130 -2.073 1.00 88.69 265 ASP A CA 1
ATOM 2074 C C . ASP A 1 265 ? -10.718 -1.445 -3.203 1.00 88.69 265 ASP A C 1
ATOM 2076 O O . ASP A 1 265 ? -11.359 -2.499 -3.209 1.00 88.69 265 ASP A O 1
ATOM 2080 N N . ALA A 1 266 ? -10.828 -0.555 -4.194 1.00 87.31 266 ALA A N 1
ATOM 2081 C CA . ALA A 1 266 ? -11.606 -0.826 -5.394 1.00 87.31 266 ALA A CA 1
ATOM 2082 C C . ALA A 1 266 ? -11.006 -1.986 -6.204 1.00 87.31 266 ALA A C 1
ATOM 2084 O O . ALA A 1 266 ? -11.765 -2.831 -6.674 1.00 87.31 266 ALA A O 1
ATOM 2085 N N . LEU A 1 267 ? -9.675 -2.079 -6.327 1.00 87.12 267 LEU A N 1
ATOM 2086 C CA . LEU A 1 267 ? -9.013 -3.236 -6.944 1.00 87.12 267 LEU A CA 1
ATOM 2087 C C . LEU A 1 267 ? -9.266 -4.530 -6.160 1.00 87.12 267 LEU A C 1
ATOM 2089 O O . LEU A 1 267 ? -9.574 -5.550 -6.769 1.00 87.12 267 LEU A O 1
ATOM 2093 N N . ARG A 1 268 ? -9.196 -4.486 -4.825 1.00 87.00 268 ARG A N 1
ATOM 2094 C CA . ARG A 1 268 ? -9.419 -5.641 -3.942 1.00 87.00 268 ARG A CA 1
ATOM 2095 C C . ARG A 1 268 ? -10.821 -6.230 -4.105 1.00 87.00 268 ARG A C 1
ATOM 2097 O O . ARG A 1 268 ? -10.983 -7.441 -4.019 1.00 87.00 268 ARG A O 1
ATOM 2104 N N . ARG A 1 269 ? -11.828 -5.382 -4.339 1.00 87.31 269 ARG A N 1
ATOM 2105 C CA . ARG A 1 269 ? -13.233 -5.790 -4.523 1.00 87.31 269 ARG A CA 1
ATOM 2106 C C . ARG A 1 269 ? -13.567 -6.290 -5.931 1.00 87.31 269 ARG A C 1
ATOM 2108 O O . ARG A 1 269 ? -14.667 -6.798 -6.134 1.00 87.31 269 ARG A O 1
ATOM 2115 N N . ARG A 1 270 ? -12.682 -6.117 -6.916 1.00 86.44 270 ARG A N 1
ATOM 2116 C CA . ARG A 1 270 ? -12.962 -6.545 -8.293 1.00 86.44 270 ARG A CA 1
ATOM 2117 C C . ARG A 1 270 ? -12.878 -8.061 -8.426 1.00 86.44 270 ARG A C 1
ATOM 2119 O O . ARG A 1 270 ? -11.934 -8.685 -7.959 1.00 86.44 270 ARG A O 1
ATOM 2126 N N . THR A 1 271 ? -13.843 -8.622 -9.145 1.00 82.12 271 THR A N 1
ATOM 2127 C CA . THR A 1 271 ? -13.892 -10.045 -9.511 1.00 82.12 271 THR A CA 1
ATOM 2128 C C . THR A 1 271 ? -13.297 -10.319 -10.892 1.00 82.12 271 THR A C 1
ATOM 2130 O O . THR A 1 271 ? -12.937 -11.451 -11.194 1.00 82.12 271 THR A O 1
ATOM 2133 N N . THR A 1 272 ? -13.165 -9.290 -11.733 1.00 86.25 272 THR A N 1
ATOM 2134 C CA . THR A 1 272 ? -12.602 -9.395 -13.084 1.00 86.25 272 THR A CA 1
ATOM 2135 C C . THR A 1 272 ? -11.136 -8.953 -13.120 1.00 86.25 272 THR A C 1
ATOM 2137 O O . THR A 1 272 ? -10.818 -7.921 -12.513 1.00 86.25 272 THR A O 1
ATOM 2140 N N . PRO A 1 273 ? -10.272 -9.639 -13.892 1.00 88.44 273 PRO A N 1
ATOM 2141 C CA . PRO A 1 273 ? -8.903 -9.205 -14.156 1.00 88.44 273 PRO A CA 1
ATOM 2142 C C . PRO A 1 273 ? -8.820 -7.750 -14.640 1.00 88.44 273 PRO A C 1
ATOM 2144 O O . PRO A 1 273 ? -9.653 -7.293 -15.424 1.00 88.44 273 PRO A O 1
ATOM 2147 N N . VAL A 1 274 ? -7.805 -7.015 -14.189 1.00 89.69 274 VAL A N 1
ATOM 2148 C CA . VAL A 1 274 ? -7.521 -5.636 -14.607 1.00 89.69 274 VAL A CA 1
ATOM 2149 C C . VAL A 1 274 ? -6.110 -5.577 -15.151 1.00 89.69 274 VAL A C 1
ATOM 2151 O O . VAL A 1 274 ? -5.174 -6.031 -14.512 1.00 89.69 274 VAL A O 1
ATOM 2154 N N . THR A 1 275 ? -5.935 -4.967 -16.318 1.00 93.38 275 THR A N 1
ATOM 2155 C CA . THR A 1 275 ? -4.606 -4.640 -16.839 1.00 93.38 275 THR A CA 1
ATOM 2156 C C . THR A 1 275 ? -4.568 -3.171 -17.207 1.00 93.38 275 THR A C 1
ATOM 2158 O O . THR A 1 275 ? -5.304 -2.724 -18.085 1.00 93.38 275 THR A O 1
ATOM 2161 N N . TRP A 1 276 ? -3.693 -2.426 -16.545 1.00 93.44 276 TRP A N 1
ATOM 2162 C CA . TRP A 1 276 ? -3.465 -1.010 -16.783 1.00 93.44 276 TRP A CA 1
ATOM 2163 C C . TRP A 1 276 ? -1.973 -0.754 -16.996 1.00 93.44 276 TRP A C 1
ATOM 2165 O O . TRP A 1 276 ? -1.135 -1.286 -16.272 1.00 93.44 276 TRP A O 1
ATOM 2175 N N . VAL A 1 277 ? -1.642 0.066 -17.992 1.00 92.44 277 VAL A N 1
ATOM 2176 C CA . VAL A 1 277 ? -0.277 0.523 -18.282 1.00 92.44 277 VAL A CA 1
ATOM 2177 C C . VAL A 1 277 ? -0.352 2.024 -18.511 1.00 92.44 277 VAL A C 1
ATOM 2179 O O . VAL A 1 277 ? -1.141 2.474 -19.342 1.00 92.44 277 VAL A O 1
ATOM 2182 N N . GLN A 1 278 ? 0.445 2.788 -17.768 1.00 88.38 278 GLN A N 1
ATOM 2183 C CA . GLN A 1 278 ? 0.457 4.247 -17.816 1.00 88.38 278 GLN A CA 1
ATOM 2184 C C . GLN A 1 278 ? 0.858 4.755 -19.199 1.00 88.38 278 GLN A C 1
ATOM 2186 O O . GLN A 1 278 ? 1.788 4.227 -19.815 1.00 88.38 278 GLN A O 1
ATOM 2191 N N . ASP A 1 279 ? 0.210 5.827 -19.657 1.00 82.44 279 ASP A N 1
ATOM 2192 C CA . ASP A 1 279 ? 0.622 6.514 -20.870 1.00 82.44 279 ASP A CA 1
ATOM 2193 C C . ASP A 1 279 ? 1.932 7.301 -20.670 1.00 82.44 279 ASP A C 1
ATOM 2195 O O . ASP A 1 279 ? 2.088 8.064 -19.719 1.00 82.44 279 ASP A O 1
ATOM 2199 N N . THR A 1 280 ? 2.868 7.176 -21.614 1.00 66.38 280 THR A N 1
ATOM 2200 C CA . THR A 1 280 ? 4.168 7.882 -21.628 1.00 66.38 280 THR A CA 1
ATOM 2201 C C . THR A 1 280 ? 4.052 9.408 -21.682 1.00 66.38 280 THR A C 1
ATOM 2203 O O . THR A 1 280 ? 5.004 10.100 -21.339 1.00 66.38 280 THR A O 1
ATOM 2206 N N . ALA A 1 281 ? 2.890 9.944 -22.068 1.00 54.00 281 ALA A N 1
ATOM 2207 C CA . ALA A 1 281 ? 2.633 11.384 -22.141 1.00 54.00 281 ALA A CA 1
ATOM 2208 C C . ALA A 1 281 ? 2.483 12.061 -20.761 1.00 54.00 281 ALA A C 1
ATOM 2210 O O . ALA A 1 281 ? 2.358 13.279 -20.688 1.00 54.00 281 ALA A O 1
ATOM 2211 N N . CYS A 1 282 ? 2.520 11.298 -19.663 1.00 39.72 282 CYS A N 1
ATOM 2212 C CA . CYS A 1 282 ? 2.428 11.819 -18.300 1.00 39.72 282 CYS A CA 1
ATOM 2213 C C . CYS A 1 282 ? 3.742 11.603 -17.530 1.00 39.72 282 CYS A C 1
ATOM 2215 O O . CYS A 1 282 ? 3.757 11.039 -16.437 1.00 39.72 282 CYS A O 1
ATOM 2217 N N . ALA A 1 283 ? 4.870 12.018 -18.110 1.00 39.03 283 ALA A N 1
ATOM 2218 C CA . ALA A 1 283 ? 6.091 12.210 -17.339 1.00 39.03 283 ALA A CA 1
ATOM 2219 C C . ALA A 1 283 ? 5.975 13.544 -16.589 1.00 39.03 283 ALA A C 1
ATOM 2221 O O . ALA A 1 283 ? 5.939 14.610 -17.201 1.00 39.03 283 ALA A O 1
ATOM 2222 N N . ILE A 1 284 ? 5.913 13.490 -15.258 1.00 35.75 284 ILE A N 1
ATOM 2223 C CA . ILE A 1 284 ? 6.115 14.668 -14.408 1.00 35.75 284 ILE A CA 1
ATOM 2224 C C . ILE A 1 284 ? 7.496 15.236 -14.781 1.00 35.75 284 ILE A C 1
ATOM 2226 O O . ILE A 1 284 ? 8.478 14.492 -14.691 1.00 35.75 284 ILE A O 1
ATOM 2230 N N . PRO A 1 285 ? 7.614 16.501 -15.228 1.00 33.53 285 PRO A N 1
ATOM 2231 C CA . PRO A 1 285 ? 8.911 17.062 -15.570 1.00 33.53 285 PRO A CA 1
ATOM 2232 C C . PRO A 1 285 ? 9.812 16.999 -14.339 1.00 33.53 285 PRO A C 1
ATOM 2234 O O . PRO A 1 285 ? 9.411 17.374 -13.233 1.00 33.53 285 PRO A O 1
ATOM 2237 N N . ALA A 1 286 ? 11.023 16.477 -14.539 1.00 34.81 286 ALA A N 1
ATOM 2238 C CA . ALA A 1 286 ? 12.046 16.400 -13.512 1.00 34.81 286 ALA A CA 1
ATOM 2239 C C . ALA A 1 286 ? 12.173 17.766 -12.823 1.00 34.81 286 ALA A C 1
ATOM 2241 O O . ALA A 1 286 ? 12.398 18.783 -13.484 1.00 34.81 286 ALA A O 1
ATOM 2242 N N . ARG A 1 287 ? 12.014 17.790 -11.494 1.00 36.59 287 ARG A N 1
ATOM 2243 C CA . ARG A 1 287 ? 12.358 18.960 -10.683 1.00 36.59 287 ARG A CA 1
ATOM 2244 C C . ARG A 1 287 ? 13.815 19.302 -10.978 1.00 36.59 287 ARG A C 1
ATOM 2246 O O . ARG A 1 287 ? 14.710 18.567 -10.572 1.00 36.59 287 ARG A O 1
ATOM 2253 N N . ARG A 1 288 ? 14.043 20.403 -11.693 1.00 32.41 288 ARG A N 1
ATOM 2254 C CA . ARG A 1 288 ? 15.350 21.054 -11.727 1.00 32.41 288 ARG A CA 1
ATOM 2255 C C . ARG A 1 288 ? 15.620 21.562 -10.316 1.00 32.41 288 ARG A C 1
ATOM 2257 O O . ARG A 1 288 ? 14.892 22.421 -9.826 1.00 32.41 288 ARG A O 1
ATOM 2264 N N . SER A 1 289 ? 16.612 20.976 -9.663 1.00 36.03 289 SER A N 1
ATOM 2265 C CA . SER A 1 289 ? 17.254 21.564 -8.494 1.00 36.03 289 SER A CA 1
ATOM 2266 C C . SER A 1 289 ? 17.888 22.881 -8.942 1.00 36.03 289 SER A C 1
ATOM 2268 O O . SER A 1 289 ? 18.716 22.872 -9.854 1.00 36.03 289 SER A O 1
ATOM 2270 N N . ALA A 1 290 ? 17.449 23.986 -8.350 1.00 34.03 290 ALA A N 1
ATOM 2271 C CA . ALA A 1 290 ? 18.178 25.245 -8.301 1.00 34.03 290 ALA A CA 1
ATOM 2272 C C . ALA A 1 290 ? 18.628 25.445 -6.854 1.00 34.03 290 ALA A C 1
ATOM 2274 O O . ALA A 1 290 ? 17.850 25.031 -5.959 1.00 34.03 290 ALA A O 1
#

pLDDT: mean 86.33, std 14.22, range [32.41, 98.44]

Mean predicted aligned error: 13.88 Å